Protein 5T09 (pdb70)

Solvent-accessible surface area: 10406 Å² total

Sequence (213 aa):
INPSINVRPPRGGPVDTLVGAASDNNLVYIGDEHGKLFIPKLITESAAKLKNAGVDHLAVEFVKHSDGAAFREALSDGKSAVKHFLEASWGRHGDAWLDKVSEALCSAHRAGIYVSGIDRKAIDQPKTPQKILYKKRLALNVAWDAAATREASAVCANKSIVWGGAGHFSNSKTDGPKDRPGLVISFDLTGRGSSRINDADEHSHIVIAGEDN

B-factor: mean 69.36, std 28.35, range [30.44, 227.93]

GO terms:
  GO:0043657 host cell (C, EXP)
  GO:0005576 extracellular region (C, EXP)

Nearest PDB structures (foldseek):
  5t09-assembly1_A  TM=1.005E+00  e=2.286E-44  Pseudomonas syringae pv. aptata
  2ebf-assembly1_X  TM=5.474E-01  e=1.793E-02  Pasteurella multocida
  2ebh-assembly1_X  TM=5.039E-01  e=1.109E-02  Pasteurella multocida
  3bh0-assembly1_A  TM=3.065E-01  e=6.728E-02  Bacillus phage SPP1
  7dy2-assembly2_G  TM=2.104E-01  e=4.519E+00  Synechococcus elongatus PCC 7942 = FACHB-805

InterPro domains:
  IPR054303 Type III effector protein HopBA1 [PF22079] (45-234)

Structure (mmCIF, N/CA/C/O backbone):
data_5T09
#
_entry.id   5T09
#
_cell.length_a   64.865
_cell.length_b   64.865
_cell.length_c   96.380
_cell.angle_alpha   90.00
_cell.angle_beta   90.00
_cell.angle_gamma   120.00
#
_symmetry.space_group_name_H-M   'P 31 2 1'
#
loop_
_entity.id
_entity.type
_entity.pdbx_description
1 polymer 'Type III secretion system effector HopBA1'
2 non-polymer 'POTASSIUM ION'
3 non-polymer 'CHLORIDE ION'
4 water water
#
loop_
_atom_site.group_PDB
_atom_site.id
_atom_site.type_symbol
_atom_site.label_atom_id
_atom_site.label_alt_id
_atom_site.label_comp_id
_atom_site.label_asym_id
_atom_site.label_entity_id
_atom_site.label_seq_id
_atom_site.pdbx_PDB_ins_code
_atom_site.Cartn_x
_atom_site.Cartn_y
_atom_site.Cartn_z
_atom_site.occupancy
_atom_site.B_iso_or_equiv
_atom_site.auth_seq_id
_atom_site.auth_comp_id
_atom_site.auth_asym_id
_atom_site.auth_atom_id
_atom_site.pdbx_PDB_model_num
ATOM 1 N N . ILE A 1 23 ? 25.805 48.720 37.561 1.00 146.68 23 ILE A N 1
ATOM 2 C CA . ILE A 1 23 ? 25.432 47.401 37.066 1.00 110.31 23 ILE A CA 1
ATOM 3 C C . ILE A 1 23 ? 26.583 46.806 36.260 1.00 109.76 23 ILE A C 1
ATOM 4 O O . ILE A 1 23 ? 27.423 47.535 35.732 1.00 98.54 23 ILE A O 1
ATOM 19 N N . ASN A 1 24 ? 26.613 45.479 36.174 1.00 142.32 24 ASN A N 1
ATOM 20 C CA . ASN A 1 24 ? 27.667 44.763 35.473 1.00 118.33 24 ASN A CA 1
ATOM 21 C C . ASN A 1 24 ? 27.852 45.334 34.065 1.00 95.45 24 ASN A C 1
AT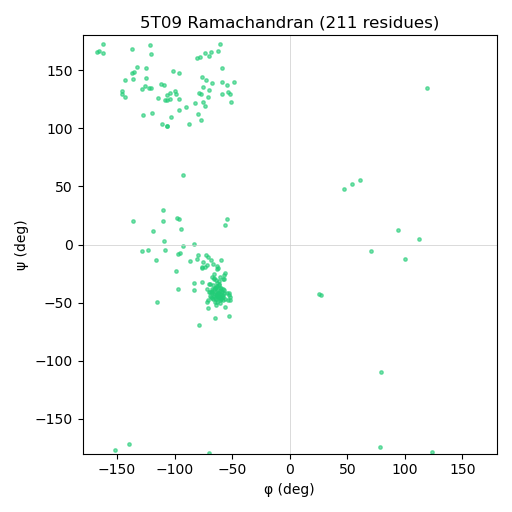OM 22 O O . ASN A 1 24 ? 26.892 45.350 33.283 1.00 85.81 24 ASN A O 1
ATOM 33 N N . PRO A 1 25 ? 29.056 45.797 33.705 1.00 89.99 25 PRO A N 1
ATOM 34 C CA . PRO A 1 25 ? 29.245 46.388 32.367 1.00 87.19 25 PRO A CA 1
ATOM 35 C C . PRO A 1 25 ? 28.931 45.449 31.210 1.00 84.84 25 PRO A C 1
ATOM 36 O O . PRO A 1 25 ? 28.829 45.924 30.071 1.00 71.66 25 PRO A O 1
ATOM 47 N N . SER A 1 26 ? 28.789 44.144 31.447 1.00 93.47 26 SER A N 1
ATOM 48 C CA . SER A 1 26 ? 28.356 43.245 30.383 1.00 86.35 26 SER A CA 1
ATOM 49 C C . SER A 1 26 ? 26.861 43.357 30.116 1.00 76.92 26 SER A C 1
ATOM 50 O O . SER A 1 26 ? 26.401 42.966 29.036 1.00 69.46 26 SER A O 1
ATOM 58 N N . ILE A 1 27 ? 26.098 43.879 31.073 1.00 82.92 27 ILE A N 1
ATOM 59 C CA . ILE A 1 27 ? 24.678 44.149 30.889 1.00 74.06 27 ILE A CA 1
ATOM 60 C C . ILE A 1 27 ? 24.571 45.554 30.302 1.00 80.27 27 ILE A C 1
ATOM 61 O O . ILE A 1 27 ? 24.749 46.552 31.005 1.00 75.07 27 ILE A O 1
ATOM 77 N N . ASN A 1 28 ? 24.298 45.630 29.003 1.00 63.34 28 ASN A N 1
ATOM 78 C CA . ASN A 1 28 ? 24.123 46.901 28.311 1.00 67.93 28 ASN A CA 1
ATOM 79 C C . ASN A 1 28 ? 22.633 47.215 28.247 1.00 61.52 28 ASN A C 1
ATOM 80 O O . ASN A 1 28 ? 21.868 46.478 27.618 1.00 58.77 2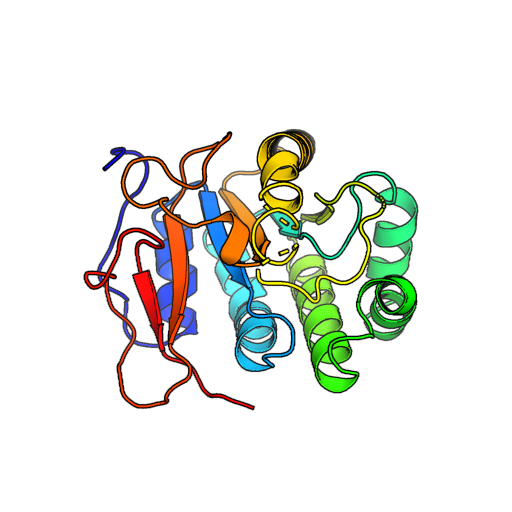8 ASN A O 1
ATOM 91 N N . VAL A 1 29 ? 22.227 48.299 28.900 1.00 67.89 29 VAL A N 1
ATOM 92 C CA . VAL A 1 29 ? 20.823 48.678 29.004 1.00 72.31 29 VAL A CA 1
ATOM 93 C C . VAL A 1 29 ? 20.611 49.876 28.086 1.00 80.70 29 VAL A C 1
ATOM 94 O O . VAL A 1 29 ? 20.960 51.010 28.431 1.00 89.03 29 VAL A O 1
ATOM 107 N N . ARG A 1 30 ? 20.031 49.624 26.910 1.00 79.45 30 ARG A N 1
ATOM 108 C CA . ARG A 1 30 ? 19.729 50.658 25.928 1.00 90.12 30 ARG A CA 1
ATOM 109 C C . ARG A 1 30 ? 18.259 51.039 26.022 1.00 101.33 30 ARG A C 1
ATOM 110 O O . ARG A 1 30 ? 17.404 50.144 26.077 1.00 91.42 30 ARG A O 1
ATOM 131 N N . PRO A 1 31 ? 17.907 52.323 26.060 1.00 104.80 31 PRO A N 1
ATOM 132 C CA . PRO A 1 31 ? 16.489 52.701 26.146 1.00 103.97 31 PRO A CA 1
ATOM 133 C C . PRO A 1 31 ? 15.678 52.043 25.043 1.00 89.00 31 PRO A C 1
ATOM 134 O O . PRO A 1 31 ? 16.070 52.095 23.867 1.00 80.51 31 PRO A O 1
ATOM 145 N N . PRO A 1 32 ? 14.543 51.423 25.380 1.00 89.18 32 PRO A N 1
ATOM 146 C CA . PRO A 1 32 ? 13.804 50.630 24.386 1.00 106.70 32 PRO A CA 1
ATOM 147 C C . PRO A 1 32 ? 13.604 51.370 23.069 1.00 120.07 32 PRO A C 1
ATOM 148 O O . PRO A 1 32 ? 13.312 52.568 23.041 1.00 102.63 32 PRO A O 1
ATOM 159 N N . ARG A 1 33 ? 13.754 50.630 21.970 1.00 131.89 33 ARG A N 1
ATOM 160 C CA . ARG A 1 33 ? 13.695 51.199 20.623 1.00 138.18 33 ARG A CA 1
ATOM 161 C C . ARG A 1 33 ? 12.276 51.108 20.055 1.00 131.90 33 ARG A C 1
ATOM 162 O O . ARG A 1 33 ? 12.022 50.487 19.023 1.00 132.39 33 ARG A O 1
ATOM 183 N N . GLY A 1 34 ? 11.340 51.745 20.753 1.00 125.33 34 GLY A N 1
ATOM 184 C CA . GLY A 1 34 ? 9.975 51.837 20.269 1.00 103.29 34 GLY A CA 1
ATOM 185 C C . GLY A 1 34 ? 9.135 50.594 20.489 1.00 82.09 34 GLY A C 1
ATOM 186 O O . GLY A 1 34 ? 8.776 50.270 21.624 1.00 84.65 34 GLY A O 1
ATOM 190 N N . GLY A 1 35 ? 8.816 49.891 19.403 1.00 74.66 35 GLY A N 1
ATOM 191 C CA . GLY A 1 35 ? 7.886 48.785 19.445 1.00 70.48 35 GLY A CA 1
ATOM 192 C C . GLY A 1 35 ? 8.317 47.654 20.359 1.00 69.50 35 GLY A C 1
ATOM 193 O O . GLY A 1 35 ? 9.430 47.642 20.891 1.00 63.52 35 GLY A O 1
ATOM 197 N N . PRO A 1 36 ? 7.429 46.674 20.566 1.00 75.48 36 PRO A N 1
ATOM 198 C CA . PRO A 1 36 ? 7.794 45.514 21.393 1.00 68.44 36 PRO A CA 1
ATOM 199 C C . PRO A 1 36 ? 8.839 44.628 20.731 1.00 61.62 36 PRO A C 1
ATOM 200 O O . PRO A 1 36 ? 9.802 44.206 21.379 1.00 57.42 36 PRO A O 1
ATOM 211 N N . VAL A 1 37 ? 8.657 44.333 19.442 1.00 64.41 37 VAL A N 1
ATOM 212 C CA . VAL A 1 37 ? 9.643 43.530 18.721 1.00 65.54 37 VAL A CA 1
ATOM 213 C C . VAL A 1 37 ? 10.973 44.270 18.654 1.00 78.10 37 VAL A C 1
ATOM 214 O O . VAL A 1 37 ? 12.036 43.700 18.922 1.00 79.38 37 VAL A O 1
ATOM 227 N N . ASP A 1 38 ? 10.931 45.555 18.294 1.00 80.44 38 ASP A N 1
ATOM 228 C CA . ASP A 1 38 ? 12.159 46.334 18.176 1.00 83.96 38 ASP A CA 1
ATOM 229 C C . ASP A 1 38 ? 12.918 46.375 19.497 1.00 76.11 38 ASP A C 1
ATOM 230 O O . ASP A 1 38 ? 14.155 46.342 19.513 1.00 71.78 38 ASP A O 1
ATOM 239 N N . THR A 1 39 ? 12.196 46.449 20.617 1.00 62.68 39 THR A N 1
ATOM 240 C CA . THR A 1 39 ? 12.857 46.505 21.917 1.00 61.21 39 THR A CA 1
ATOM 241 C C . THR A 1 39 ? 13.524 45.178 22.255 1.00 58.47 39 THR A C 1
ATOM 242 O O . THR A 1 39 ? 14.668 45.154 22.725 1.00 52.21 39 THR A O 1
ATOM 253 N N . LEU A 1 40 ? 12.828 44.062 22.026 1.00 59.88 40 LEU A N 1
ATOM 254 C CA . LEU A 1 40 ? 13.392 42.759 22.364 1.00 52.95 40 LEU A CA 1
ATOM 255 C C . LEU A 1 40 ? 14.624 42.461 21.518 1.00 47.56 40 LEU A C 1
ATOM 256 O O . LEU A 1 40 ? 15.654 42.015 22.035 1.00 54.44 40 LEU A O 1
ATOM 272 N N . VAL A 1 41 ? 14.535 42.700 20.209 1.00 56.95 41 VAL A N 1
ATOM 273 C CA . VAL A 1 41 ? 15.671 42.449 19.326 1.00 62.27 41 VAL A CA 1
ATOM 274 C C . VAL A 1 41 ? 16.835 43.363 19.687 1.00 65.91 41 VAL A C 1
ATOM 275 O O . VAL A 1 41 ? 17.999 42.942 19.688 1.00 65.82 41 VAL A O 1
ATOM 288 N N . GLY A 1 42 ? 16.544 44.627 19.995 1.00 62.53 42 GLY A N 1
ATOM 289 C CA . GLY A 1 42 ? 17.604 45.544 20.376 1.00 64.34 42 GLY A CA 1
ATOM 290 C C . GLY A 1 42 ? 18.295 45.125 21.660 1.00 60.16 42 GLY A C 1
ATOM 291 O O . GLY A 1 42 ? 19.509 45.291 21.807 1.00 63.69 42 GLY A O 1
ATOM 295 N N . ALA A 1 43 ? 17.531 44.577 22.607 1.00 69.45 43 ALA A N 1
ATOM 296 C CA . ALA A 1 43 ? 18.124 44.105 23.853 1.00 66.06 43 ALA A CA 1
ATOM 297 C C . ALA A 1 43 ? 19.025 42.902 23.609 1.00 57.75 43 ALA A C 1
ATOM 298 O O . ALA A 1 43 ? 20.103 42.795 24.205 1.00 58.21 43 ALA A O 1
ATOM 305 N N . ALA A 1 44 ? 18.603 41.985 22.735 1.00 58.21 44 ALA A N 1
ATOM 306 C CA . ALA A 1 44 ? 19.461 40.861 22.379 1.00 53.01 44 ALA A CA 1
ATOM 307 C C . ALA A 1 44 ? 20.661 41.319 21.564 1.00 61.96 44 ALA A C 1
ATOM 308 O O . ALA A 1 44 ? 21.750 40.750 21.695 1.00 62.30 44 ALA A O 1
ATOM 315 N N . SER A 1 45 ? 20.488 42.345 20.727 1.00 65.42 45 SER A N 1
ATOM 316 C CA . SER A 1 45 ? 21.604 42.848 19.937 1.00 66.44 45 SER A CA 1
ATOM 317 C C . SER A 1 45 ? 22.686 43.457 20.819 1.00 67.85 45 SER A C 1
ATOM 318 O O . SER A 1 45 ? 23.864 43.435 20.452 1.00 66.63 45 SER A O 1
ATOM 326 N N . ASP A 1 46 ? 22.313 43.985 21.984 1.00 69.45 46 ASP A N 1
ATOM 327 C CA . ASP A 1 46 ? 23.257 44.673 22.854 1.00 72.06 46 ASP A CA 1
ATOM 328 C C . ASP A 1 46 ? 23.846 43.783 23.943 1.00 73.69 46 ASP A C 1
ATOM 329 O O . ASP A 1 46 ? 24.759 44.226 24.648 1.00 66.60 46 ASP A O 1
ATOM 338 N N . ASN A 1 47 ? 23.362 42.551 24.097 1.00 69.90 47 ASN A N 1
ATOM 339 C CA . ASN A 1 47 ? 23.807 41.680 25.176 1.00 65.53 47 ASN A CA 1
ATOM 340 C C . ASN A 1 47 ? 24.026 40.267 24.657 1.00 63.60 47 ASN A C 1
ATOM 341 O O . ASN A 1 47 ? 23.323 39.799 23.758 1.00 65.94 47 ASN A O 1
ATOM 352 N N . ASN A 1 48 ? 25.005 39.583 25.253 1.00 62.78 48 ASN A N 1
ATOM 353 C CA . ASN A 1 48 ? 25.218 38.169 24.974 1.00 55.13 48 ASN A CA 1
ATOM 354 C C . ASN A 1 48 ? 24.196 37.279 25.666 1.00 52.03 48 ASN A C 1
ATOM 355 O O . ASN A 1 48 ? 24.016 36.129 25.249 1.00 51.43 48 ASN A O 1
ATOM 366 N N . LEU A 1 49 ? 23.525 37.777 26.703 1.00 47.01 49 LEU A N 1
ATOM 367 C CA . LEU A 1 49 ? 22.558 36.981 27.443 1.00 43.53 49 LEU A CA 1
ATOM 368 C C . LEU A 1 49 ? 21.395 37.866 27.858 1.00 49.09 49 LEU A C 1
ATOM 369 O O . LEU A 1 49 ? 21.597 38.918 28.475 1.00 44.85 49 LEU A O 1
ATOM 385 N N . VAL A 1 50 ? 20.185 37.433 27.511 1.00 47.43 50 VAL A N 1
ATOM 386 C CA . VAL A 1 50 ? 18.952 38.124 27.864 1.00 53.24 50 VAL A CA 1
ATOM 387 C C . VAL A 1 50 ? 18.040 37.137 28.574 1.00 47.20 50 VAL A C 1
ATOM 388 O O . VAL A 1 50 ? 17.909 35.984 28.149 1.00 38.98 50 VAL A O 1
ATOM 401 N N . TYR A 1 51 ? 17.411 37.589 29.653 1.00 43.79 51 TYR A N 1
ATOM 402 C CA . TYR A 1 51 ? 16.401 36.814 30.361 1.00 39.09 51 TYR A CA 1
ATOM 403 C C . TYR A 1 51 ? 15.030 37.401 30.066 1.00 40.53 51 TYR A C 1
ATOM 404 O O . TYR A 1 51 ? 14.824 38.609 30.224 1.00 45.74 51 TYR A O 1
ATOM 422 N N . ILE A 1 52 ? 14.100 36.550 29.643 1.00 38.82 52 ILE A N 1
ATOM 423 C CA . ILE A 1 52 ? 12.710 36.939 29.434 1.00 33.89 52 ILE A CA 1
ATOM 424 C C . ILE A 1 52 ? 11.911 36.404 30.613 1.00 35.10 52 ILE A C 1
ATOM 425 O O . ILE A 1 52 ? 11.716 35.191 30.743 1.00 32.00 52 ILE A O 1
ATOM 441 N N . GLY A 1 53 ? 11.443 37.307 31.473 1.00 34.44 53 GLY A N 1
ATOM 442 C CA . GLY A 1 53 ? 10.672 36.909 32.631 1.00 38.15 53 GLY A CA 1
ATOM 443 C C . GLY A 1 53 ? 9.248 36.565 32.253 1.00 43.17 53 GLY A C 1
ATOM 444 O O . GLY A 1 53 ? 8.449 37.453 31.940 1.00 44.63 53 GLY A O 1
ATOM 448 N N . ASP A 1 54 ? 8.918 35.279 32.265 1.00 37.42 54 ASP A N 1
ATOM 449 C CA . ASP A 1 54 ? 7.602 34.846 31.826 1.00 37.41 54 ASP A CA 1
ATOM 450 C C . ASP A 1 54 ? 6.556 35.136 32.890 1.00 37.99 54 ASP A C 1
ATOM 451 O O . ASP A 1 54 ? 6.823 35.043 34.092 1.00 41.62 54 ASP A O 1
ATOM 460 N N . GLU A 1 55 ? 5.366 35.503 32.435 1.00 36.78 55 GLU A N 1
ATOM 461 C CA . GLU A 1 55 ? 4.157 35.493 33.251 1.00 39.95 55 GLU A CA 1
ATOM 462 C C . GLU A 1 55 ? 3.296 34.377 32.676 1.00 39.03 55 GLU A C 1
ATOM 463 O O . GLU A 1 55 ? 2.705 34.530 31.602 1.00 42.11 55 GLU A O 1
ATOM 475 N N . HIS A 1 56 ? 3.252 33.246 33.374 1.00 37.30 56 HIS A N 1
ATOM 476 C CA . HIS A 1 56 ? 2.597 32.065 32.830 1.00 35.69 56 HIS A CA 1
ATOM 477 C C . HIS A 1 56 ? 1.134 32.371 32.535 1.00 38.23 56 HIS A C 1
ATOM 478 O O . HIS A 1 56 ? 0.417 32.910 33.380 1.00 43.79 56 HIS A O 1
ATOM 492 N N . GLY A 1 57 ? 0.698 32.038 31.325 1.00 40.04 57 GLY A N 1
ATOM 493 C CA . GLY A 1 57 ? -0.680 32.210 30.923 1.00 42.86 57 GLY A CA 1
ATOM 494 C C . GLY A 1 57 ? -0.947 33.441 30.083 1.00 44.90 57 GLY A C 1
ATOM 495 O O . GLY A 1 57 ? -2.032 33.546 29.498 1.00 44.43 57 GLY A O 1
ATOM 499 N N . LYS A 1 58 ? 0.005 34.365 29.995 1.00 38.38 58 LYS A N 1
ATOM 500 C CA . LYS A 1 58 ? -0.200 35.620 29.283 1.00 39.30 58 LYS A CA 1
ATOM 501 C C . LYS A 1 58 ? 0.218 35.445 27.828 1.00 39.78 58 LYS A C 1
ATOM 502 O O . LYS A 1 58 ? 1.387 35.165 27.542 1.00 41.33 58 LYS A O 1
ATOM 521 N N . LEU A 1 59 ? -0.741 35.621 26.916 1.00 41.83 59 LEU A N 1
ATOM 522 C CA . LEU A 1 59 ? -0.515 35.337 25.501 1.00 42.03 59 LEU A CA 1
ATOM 523 C C . LEU A 1 59 ? 0.509 36.280 24.877 1.00 46.75 59 LEU A C 1
ATOM 524 O O . LEU A 1 59 ? 1.211 35.894 23.936 1.00 42.62 59 LEU A O 1
ATOM 540 N N . PHE A 1 60 ? 0.607 37.515 25.374 1.00 48.63 60 PHE A N 1
ATOM 541 C CA . PHE A 1 60 ? 1.445 38.513 24.714 1.00 44.67 60 PHE A CA 1
ATOM 542 C C . PHE A 1 60 ? 2.894 38.054 24.604 1.00 37.55 60 PHE A C 1
ATOM 543 O O . PHE A 1 60 ? 3.556 38.312 23.592 1.00 43.78 60 PHE A O 1
ATOM 560 N N . ILE A 1 61 ? 3.408 37.384 25.631 1.00 37.59 61 ILE A N 1
ATOM 561 C CA . ILE A 1 61 ? 4.836 37.091 25.730 1.00 42.20 61 ILE A CA 1
ATOM 562 C C . ILE A 1 61 ? 5.230 36.043 24.694 1.00 46.13 61 ILE A C 1
ATOM 563 O O . ILE A 1 61 ? 6.156 36.288 23.907 1.00 44.09 61 ILE A O 1
ATOM 579 N N . PRO A 1 62 ? 4.584 34.874 24.642 1.00 44.45 62 PRO A N 1
ATOM 580 C CA . PRO A 1 62 ? 4.936 33.912 23.583 1.00 40.95 62 PRO A CA 1
ATOM 581 C C . PRO A 1 62 ? 4.656 34.431 22.182 1.00 38.59 62 PRO A C 1
ATOM 582 O O . PRO A 1 62 ? 5.394 34.092 21.250 1.00 47.90 62 PRO A O 1
ATOM 593 N N . LYS A 1 63 ? 3.612 35.241 21.999 1.00 45.18 63 LYS A N 1
ATOM 594 C CA . LYS A 1 63 ? 3.379 35.860 20.696 1.00 45.38 63 LYS A CA 1
ATOM 595 C C . LYS A 1 63 ? 4.533 36.774 20.312 1.00 47.95 63 LYS A C 1
ATOM 596 O O . LYS A 1 63 ? 4.959 36.800 19.151 1.00 46.10 63 LYS A O 1
ATOM 615 N N . LEU A 1 64 ? 5.042 37.545 21.274 1.00 45.12 64 LEU A N 1
ATOM 616 C CA . LEU A 1 64 ? 6.178 38.416 20.999 1.00 53.59 64 LEU A CA 1
ATOM 617 C C . LEU A 1 64 ? 7.380 37.613 20.518 1.00 50.01 64 LEU A C 1
ATOM 618 O O . LEU A 1 64 ? 8.048 37.998 19.553 1.00 52.51 64 LEU A O 1
ATOM 634 N N . ILE A 1 65 ? 7.671 36.489 21.176 1.00 52.46 65 ILE A N 1
ATOM 635 C CA . ILE A 1 65 ? 8.823 35.681 20.785 1.00 45.51 65 ILE A CA 1
ATOM 636 C C . ILE A 1 65 ? 8.626 35.120 19.381 1.00 48.68 65 ILE A C 1
ATOM 637 O O . ILE A 1 65 ? 9.550 35.126 18.560 1.00 47.43 65 ILE A O 1
ATOM 653 N N . THR A 1 66 ? 7.422 34.630 19.080 1.00 48.95 66 THR A N 1
ATOM 654 C CA . THR A 1 66 ? 7.132 34.139 17.734 1.00 53.75 66 THR A CA 1
ATOM 655 C C . THR A 1 66 ? 7.463 35.191 16.682 1.00 62.72 66 THR A C 1
ATOM 656 O O . THR A 1 66 ? 8.119 34.900 15.675 1.00 66.50 66 THR A O 1
ATOM 667 N N . GLU A 1 67 ? 7.012 36.428 16.899 1.00 61.16 67 GLU A N 1
ATOM 668 C CA . GLU A 1 67 ? 7.207 37.484 15.914 1.00 63.45 67 GLU A CA 1
ATOM 669 C C . GLU A 1 67 ? 8.650 37.972 15.858 1.00 60.43 67 GLU A C 1
ATOM 670 O O . GLU A 1 67 ? 9.044 38.586 14.862 1.00 57.55 67 GLU A O 1
ATOM 682 N N . SER A 1 68 ? 9.441 37.715 16.897 1.00 56.17 68 SER A N 1
ATOM 683 C CA . SER A 1 68 ? 10.824 38.169 16.958 1.00 58.66 68 SER A CA 1
ATOM 684 C C . SER A 1 68 ? 11.825 37.106 16.524 1.00 59.46 68 SER A C 1
ATOM 685 O O . SER A 1 68 ? 13.010 37.422 16.384 1.00 62.27 68 SER A O 1
ATOM 693 N N . ALA A 1 69 ? 11.379 35.866 16.309 1.00 60.58 69 ALA A N 1
ATOM 694 C CA . ALA A 1 69 ? 12.296 34.744 16.139 1.00 55.79 69 ALA A CA 1
ATOM 695 C C . ALA A 1 69 ? 13.334 35.024 15.058 1.00 55.36 69 ALA A C 1
ATOM 696 O O . ALA A 1 69 ? 14.541 35.047 15.325 1.00 56.70 69 ALA A O 1
ATOM 703 N N . ALA A 1 70 ? 12.878 35.235 13.823 1.00 57.98 70 ALA A N 1
ATOM 704 C CA . ALA A 1 70 ? 13.806 35.424 12.711 1.00 60.10 70 ALA A CA 1
ATOM 705 C C . ALA A 1 70 ? 14.740 36.601 12.968 1.00 66.56 70 ALA A C 1
ATOM 706 O O . ALA A 1 70 ? 15.954 36.505 12.752 1.00 72.93 70 ALA A O 1
ATOM 713 N N . LYS A 1 71 ? 14.191 37.725 13.433 1.00 71.28 71 LYS A N 1
ATOM 714 C CA . LYS A 1 71 ? 15.022 38.896 13.694 1.00 71.83 71 LYS A CA 1
ATOM 715 C C . LYS A 1 71 ? 16.012 38.632 14.822 1.00 70.69 71 LYS A C 1
ATOM 716 O O . LYS A 1 71 ? 17.157 39.098 14.772 1.00 68.20 71 LYS A O 1
ATOM 735 N N . LEU A 1 72 ? 15.592 37.892 15.851 1.00 59.59 72 LEU A N 1
ATOM 736 C CA . LEU A 1 72 ? 16.516 37.544 16.926 1.00 60.20 72 LEU A CA 1
ATOM 737 C C . LEU A 1 72 ? 17.672 36.704 16.400 1.00 66.32 72 LEU A C 1
ATOM 738 O O . LEU A 1 72 ? 18.833 36.940 16.755 1.00 62.09 72 LEU A O 1
ATOM 754 N N . LYS A 1 73 ? 17.376 35.716 15.552 1.00 67.96 73 LYS A N 1
ATOM 755 C CA . LYS A 1 73 ? 18.436 34.926 14.935 1.00 68.45 73 LYS A CA 1
ATOM 756 C C . LYS A 1 73 ? 19.421 35.824 14.196 1.00 70.38 73 LYS A C 1
ATOM 757 O O . LYS A 1 73 ? 20.641 35.683 14.342 1.00 72.76 73 LYS A O 1
ATOM 776 N N . ASN A 1 74 ? 18.905 36.756 13.392 1.00 65.98 74 ASN A N 1
ATOM 777 C CA . ASN A 1 74 ? 19.776 37.652 12.640 1.00 68.93 74 ASN A CA 1
ATOM 778 C C . ASN A 1 74 ? 20.597 38.540 13.565 1.00 92.70 74 ASN A C 1
ATOM 779 O O . ASN A 1 74 ? 21.724 38.917 13.225 1.00 99.93 74 ASN A O 1
ATOM 790 N N . ALA A 1 75 ? 20.056 38.881 14.736 1.00 70.03 75 ALA A N 1
ATOM 791 C CA . ALA A 1 75 ? 20.787 39.691 15.702 1.00 74.52 75 ALA A CA 1
ATOM 792 C C . ALA A 1 75 ? 21.914 38.926 16.383 1.00 71.65 75 ALA A C 1
ATOM 793 O O . ALA A 1 75 ? 22.709 39.542 17.100 1.00 69.55 75 ALA A O 1
ATOM 800 N N . GLY A 1 76 ? 22.000 37.611 16.181 1.00 67.56 76 GLY A N 1
ATOM 801 C CA . GLY A 1 76 ? 23.033 36.794 16.788 1.00 66.77 76 GLY A CA 1
ATOM 802 C C . GLY A 1 76 ? 22.536 35.809 17.823 1.00 66.02 76 GLY A C 1
ATOM 803 O O . GLY A 1 76 ? 23.360 35.131 18.448 1.00 60.82 76 GLY A O 1
ATOM 807 N N . VAL A 1 77 ? 21.225 35.703 18.029 1.00 62.29 77 VAL A N 1
ATOM 808 C CA . VAL A 1 77 ? 20.669 34.763 18.998 1.00 61.03 77 VAL A CA 1
ATOM 809 C C . VAL A 1 77 ? 20.648 33.381 18.354 1.00 56.69 77 VAL A C 1
ATOM 810 O O . VAL A 1 77 ? 19.898 33.140 17.406 1.00 65.88 77 VAL A O 1
ATOM 823 N N . ASP A 1 78 ? 21.476 32.472 18.868 1.00 55.86 78 ASP A N 1
ATOM 824 C CA . ASP A 1 78 ? 21.540 31.107 18.367 1.00 55.18 78 ASP A CA 1
ATOM 825 C C . ASP A 1 78 ? 20.938 30.085 19.321 1.00 53.33 78 ASP A C 1
ATOM 826 O O . ASP A 1 78 ? 20.841 28.907 18.958 1.00 52.80 78 ASP A O 1
ATOM 835 N N . HIS A 1 79 ? 20.521 30.498 20.515 1.00 49.49 79 HIS A N 1
ATOM 836 C CA . HIS A 1 79 ? 20.109 29.557 21.546 1.00 47.14 79 HIS A CA 1
ATOM 837 C C . HIS A 1 79 ? 18.972 30.156 22.357 1.00 45.00 79 HIS A C 1
ATOM 838 O O . HIS A 1 79 ? 19.053 31.312 22.785 1.00 43.78 79 HIS A O 1
ATOM 852 N N . LEU A 1 80 ? 17.922 29.363 22.565 1.00 43.13 80 LEU A N 1
ATOM 853 C CA . LEU A 1 80 ? 16.789 29.739 23.404 1.00 38.11 80 LEU A CA 1
ATOM 854 C C . LEU A 1 80 ? 16.566 28.627 24.420 1.00 41.06 80 LEU A C 1
ATOM 855 O O . LEU A 1 80 ? 16.158 27.519 24.057 1.00 43.47 80 LEU A O 1
ATOM 871 N N . ALA A 1 81 ? 16.830 28.922 25.688 1.00 38.54 81 ALA A N 1
ATOM 872 C CA . ALA A 1 81 ? 16.728 27.952 26.771 1.00 40.74 81 ALA A CA 1
ATOM 873 C C . ALA A 1 81 ? 15.489 28.279 27.594 1.00 31.41 81 ALA A C 1
ATOM 874 O O . ALA A 1 81 ? 15.345 29.407 28.082 1.00 34.59 81 ALA A O 1
ATOM 881 N N . VAL A 1 82 ? 14.589 27.304 27.742 1.00 35.76 82 VAL A N 1
ATOM 882 C CA . VAL A 1 82 ? 13.246 27.569 28.249 1.00 33.98 82 VAL A CA 1
ATOM 883 C C . VAL A 1 82 ? 12.944 26.693 29.457 1.00 39.06 82 VAL A C 1
ATOM 884 O O . VAL A 1 82 ? 13.342 25.522 29.514 1.00 37.36 82 VAL A O 1
ATOM 897 N N . GLU A 1 83 ? 12.212 27.271 30.413 1.00 31.98 83 GLU A N 1
ATOM 898 C CA . GLU A 1 83 ? 11.760 26.540 31.593 1.00 31.30 83 GLU A CA 1
ATOM 899 C C . GLU A 1 83 ? 10.766 25.442 31.237 1.00 30.44 83 GLU A C 1
ATOM 900 O O . GLU A 1 83 ? 10.637 24.461 31.976 1.00 38.52 83 GLU A O 1
ATOM 912 N N . PHE A 1 84 ? 10.056 25.585 30.123 1.00 32.41 84 PHE A N 1
ATOM 913 C CA . PHE A 1 84 ? 8.927 24.706 29.841 1.00 34.08 84 PHE A CA 1
ATOM 914 C C . PHE A 1 84 ? 9.352 23.273 29.551 1.00 38.72 84 PHE A C 1
ATOM 915 O O . PHE A 1 84 ? 8.499 22.380 29.553 1.00 40.52 84 PHE A O 1
ATOM 932 N N . VAL A 1 85 ? 10.640 23.032 29.321 1.00 37.41 85 VAL A N 1
ATOM 933 C CA . VAL A 1 85 ? 11.164 21.704 29.032 1.00 36.99 85 VAL A CA 1
ATOM 934 C C . VAL A 1 85 ? 12.226 21.379 30.067 1.0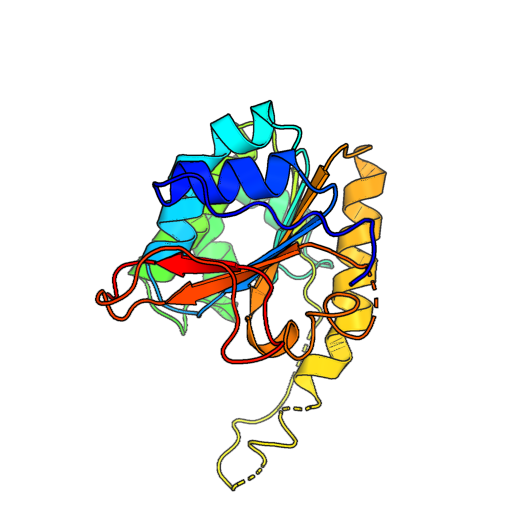0 35.16 85 VAL A C 1
ATOM 935 O O . VAL A 1 85 ? 13.092 22.214 30.362 1.00 39.03 85 VAL A O 1
ATOM 948 N N . LYS A 1 86 ? 12.163 20.170 30.608 1.00 36.90 86 LYS A N 1
ATOM 949 C CA . LYS A 1 86 ? 13.186 19.704 31.527 1.00 41.22 86 LYS A CA 1
ATOM 950 C C . LYS A 1 86 ? 14.436 19.337 30.744 1.00 45.52 86 LYS A C 1
ATOM 951 O O . LYS A 1 86 ? 14.360 18.718 29.679 1.00 41.90 86 LYS A O 1
ATOM 970 N N . HIS A 1 87 ? 15.592 19.759 31.259 1.00 46.32 87 HIS A N 1
ATOM 971 C CA . HIS A 1 87 ? 16.837 19.502 30.545 1.00 43.28 87 HIS A CA 1
ATOM 972 C C . HIS A 1 87 ? 17.038 18.016 30.300 1.00 50.88 87 HIS A C 1
ATOM 973 O O . HIS A 1 87 ? 17.656 17.627 29.303 1.00 55.23 87 HIS A O 1
ATOM 988 N N . SER A 1 88 ? 16.518 17.174 31.193 1.00 52.90 88 SER A N 1
ATOM 989 C CA . SER A 1 88 ? 16.665 15.732 31.062 1.00 53.04 88 SER A CA 1
ATOM 990 C C . SER A 1 88 ? 15.813 15.152 29.939 1.00 60.27 88 SER A C 1
ATOM 991 O O . SER A 1 88 ? 16.070 14.023 29.507 1.00 58.36 88 SER A O 1
ATOM 999 N N . ASP A 1 89 ? 14.805 15.886 29.463 1.00 56.91 89 ASP A N 1
ATOM 1000 C CA . ASP A 1 89 ? 13.938 15.425 28.385 1.00 53.30 89 ASP A CA 1
ATOM 1001 C C . ASP A 1 89 ? 14.376 15.951 27.021 1.00 53.10 89 ASP A C 1
ATOM 1002 O O . ASP A 1 89 ? 13.564 15.996 26.092 1.00 55.95 89 ASP A O 1
ATOM 1011 N N . GLY A 1 90 ? 15.642 16.344 26.883 1.00 53.31 90 GLY A N 1
ATOM 1012 C CA . GLY A 1 90 ? 16.072 17.016 25.666 1.00 57.67 90 GLY A CA 1
ATOM 1013 C C . GLY A 1 90 ? 15.820 16.203 24.410 1.00 58.37 90 GLY A C 1
ATOM 1014 O O . GLY A 1 90 ? 15.384 16.742 23.390 1.00 63.83 90 GLY A O 1
ATOM 1018 N N . ALA A 1 91 ? 16.091 14.897 24.463 1.00 66.81 91 ALA A N 1
ATOM 1019 C CA . ALA A 1 91 ? 15.943 14.061 23.275 1.00 73.09 91 ALA A CA 1
ATOM 1020 C C . ALA A 1 91 ? 14.485 13.982 22.836 1.00 68.83 91 ALA A C 1
ATOM 1021 O O . ALA A 1 91 ? 14.167 14.181 21.657 1.00 63.89 91 ALA A O 1
ATOM 1028 N N . ALA A 1 92 ? 13.583 13.684 23.773 1.00 60.20 92 ALA A N 1
ATOM 1029 C CA . ALA A 1 92 ? 12.166 13.590 23.436 1.00 60.57 92 ALA A CA 1
ATOM 1030 C C . ALA A 1 92 ? 11.637 14.912 22.895 1.00 57.60 92 ALA A C 1
ATOM 1031 O O . ALA A 1 92 ? 10.830 14.933 21.959 1.00 62.23 92 ALA A O 1
ATOM 1038 N N . PHE A 1 93 ? 12.080 16.029 23.473 1.00 49.02 93 PHE A N 1
ATOM 1039 C CA . PHE A 1 93 ? 11.582 17.329 23.041 1.00 46.63 93 PHE A CA 1
ATOM 1040 C C . PHE A 1 93 ? 12.033 17.655 21.623 1.00 55.85 93 PHE A C 1
ATOM 1041 O O . PHE A 1 93 ? 11.251 18.184 20.824 1.00 59.25 93 PHE A O 1
ATOM 1058 N N . ARG A 1 94 ? 13.291 17.352 21.291 1.00 57.12 94 ARG A N 1
ATOM 1059 C CA . ARG A 1 94 ? 13.783 17.632 19.948 1.00 73.65 94 ARG A CA 1
ATOM 1060 C C . ARG A 1 94 ? 12.990 16.867 18.897 1.00 66.43 94 ARG A C 1
ATOM 1061 O O . ARG A 1 94 ? 12.821 17.352 17.773 1.00 68.59 94 ARG A O 1
ATOM 1082 N N . GLU A 1 95 ? 12.491 15.678 19.242 1.00 63.01 95 GLU A N 1
ATOM 1083 C CA . GLU A 1 95 ? 11.635 14.937 18.321 1.00 71.35 95 GLU A CA 1
ATOM 1084 C C . GLU A 1 95 ? 10.308 15.657 18.117 1.00 62.91 95 GLU A C 1
ATOM 1085 O O . GLU A 1 95 ? 9.837 15.807 16.984 1.00 66.54 95 GLU A O 1
ATOM 1097 N N . ALA A 1 96 ? 9.689 16.109 19.210 1.00 58.07 96 ALA A N 1
ATOM 1098 C CA . ALA A 1 96 ? 8.446 16.864 19.097 1.00 58.47 96 ALA A CA 1
ATOM 1099 C C . ALA A 1 96 ? 8.652 18.133 18.283 1.00 59.18 96 ALA A C 1
ATOM 1100 O O . ALA A 1 96 ? 7.825 18.476 17.430 1.00 57.05 96 ALA A O 1
ATOM 1107 N N . LEU A 1 97 ? 9.758 18.836 18.530 1.00 55.54 97 LEU A N 1
ATOM 1108 C CA . LEU A 1 97 ? 10.016 20.094 17.842 1.00 58.18 97 LEU A CA 1
ATOM 1109 C C . LEU A 1 97 ? 10.045 19.911 16.330 1.00 74.66 97 LEU A C 1
ATOM 1110 O O . LEU A 1 97 ? 9.711 20.840 15.586 1.00 73.01 97 LEU A O 1
ATOM 1126 N N . SER A 1 98 ? 10.436 18.725 15.856 1.00 85.09 98 SER A N 1
ATOM 1127 C CA . SER A 1 98 ? 10.429 18.455 14.423 1.00 91.66 98 SER A CA 1
ATOM 1128 C C . SER A 1 98 ? 9.053 18.026 13.930 1.00 92.53 98 SER A C 1
ATOM 1129 O O . SER A 1 98 ? 8.685 18.334 12.791 1.00 98.92 98 SER A O 1
ATOM 1137 N N . ASP A 1 99 ? 8.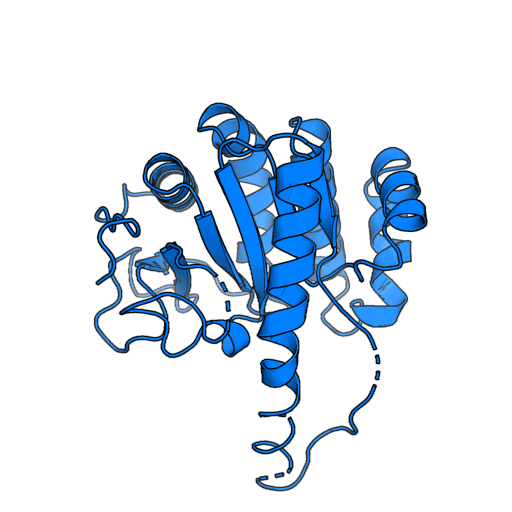283 17.321 14.763 1.00 90.16 99 ASP A N 1
ATOM 1138 C CA . ASP A 1 99 ? 6.954 16.889 14.347 1.00 93.64 99 ASP A CA 1
ATOM 1139 C C . ASP A 1 99 ? 6.008 18.071 14.167 1.00 90.09 99 ASP A C 1
ATOM 1140 O O . ASP A 1 99 ? 5.066 17.989 13.371 1.00 101.99 99 ASP A O 1
ATOM 1149 N N . GLY A 1 100 ? 6.232 19.163 14.887 1.00 77.22 100 GLY A N 1
ATOM 1150 C CA . GLY A 1 100 ? 5.521 20.404 14.657 1.00 77.68 100 GLY A CA 1
ATOM 1151 C C . GLY A 1 100 ? 4.813 20.905 15.900 1.00 68.44 100 GLY A C 1
ATOM 1152 O O . GLY A 1 100 ? 4.874 20.310 16.974 1.00 61.74 100 GLY A O 1
ATOM 1156 N N . LYS A 1 101 ? 4.119 22.033 15.718 1.00 64.91 101 LYS A N 1
ATOM 1157 C CA . LYS A 1 101 ? 3.455 22.704 16.832 1.00 63.74 101 LYS A CA 1
ATOM 1158 C C . LYS A 1 101 ? 2.551 21.753 17.601 1.00 63.22 101 LYS A C 1
ATOM 1159 O O . LYS A 1 101 ? 2.508 21.787 18.836 1.00 63.24 101 LYS A O 1
ATOM 1178 N N . SER A 1 102 ? 1.809 20.906 16.889 1.00 62.87 102 SER A N 1
ATOM 1179 C CA . SER A 1 102 ? 0.863 20.018 17.554 1.00 66.17 102 SER A CA 1
ATOM 1180 C C . SER A 1 102 ? 1.585 19.035 18.466 1.00 60.58 102 SER A C 1
ATOM 1181 O O . SER A 1 102 ? 1.095 18.708 19.553 1.00 63.03 102 SER A O 1
ATOM 1189 N N . ALA A 1 103 ? 2.756 18.557 18.043 1.00 62.11 103 ALA A N 1
ATOM 1190 C CA . ALA A 1 103 ? 3.518 17.621 18.863 1.00 60.54 103 ALA A CA 1
ATOM 1191 C C . ALA A 1 103 ? 4.079 18.301 20.107 1.00 55.03 103 ALA A C 1
ATOM 1192 O O . ALA A 1 103 ? 4.067 17.719 21.197 1.00 58.43 103 ALA A O 1
ATOM 1199 N N . VAL A 1 104 ? 4.581 19.529 19.966 1.00 56.45 104 VAL A N 1
ATOM 1200 C CA . VAL A 1 104 ? 5.155 20.233 21.111 1.00 53.07 104 VAL A CA 1
ATOM 1201 C C . VAL A 1 104 ? 4.093 20.462 22.180 1.00 46.69 104 VAL A C 1
ATOM 1202 O O . VAL A 1 104 ? 4.351 20.300 23.379 1.00 49.32 104 VAL A O 1
ATOM 1215 N N . LYS A 1 105 ? 2.886 20.844 21.765 1.00 45.16 105 LYS A N 1
ATOM 1216 C CA . LYS A 1 105 ? 1.823 21.117 22.728 1.00 47.99 105 LYS A CA 1
ATOM 1217 C C . LYS A 1 105 ? 1.511 19.877 23.559 1.00 52.10 105 LYS A C 1
ATOM 1218 O O . LYS A 1 105 ? 1.424 19.946 24.791 1.00 50.25 105 LYS A O 1
ATOM 1237 N N . HIS A 1 106 ? 1.349 18.729 22.899 1.00 45.45 106 HIS A N 1
ATOM 1238 C CA . HIS A 1 106 ? 1.079 17.489 23.621 1.00 54.60 106 HIS A CA 1
ATOM 1239 C C . HIS A 1 106 ? 2.222 17.133 24.564 1.00 52.27 106 HIS A C 1
ATOM 1240 O O . HIS A 1 106 ? 1.987 16.589 25.649 1.00 54.39 106 HIS A O 1
ATOM 1254 N N . PHE A 1 107 ? 3.462 17.436 24.173 1.00 50.73 107 PHE A N 1
ATOM 1255 C CA . PHE A 1 107 ? 4.607 17.139 25.028 1.00 49.54 107 PHE A CA 1
ATOM 1256 C C . PHE A 1 107 ? 4.644 18.041 26.258 1.00 49.31 107 PHE A C 1
ATOM 1257 O O . PHE A 1 107 ? 5.070 17.604 27.333 1.00 49.97 107 PHE A O 1
ATOM 1274 N N . LEU A 1 108 ? 4.213 19.294 26.126 1.00 45.49 108 LEU A N 1
ATOM 1275 C CA . LEU A 1 108 ? 4.253 20.243 27.233 1.00 42.36 108 LEU A CA 1
ATOM 1276 C C . LEU A 1 108 ? 3.020 20.179 28.122 1.00 42.12 108 LEU A C 1
ATOM 1277 O O . LEU A 1 108 ? 3.049 20.713 29.236 1.00 43.35 108 LEU A O 1
ATOM 1293 N N . GLU A 1 109 ? 1.951 19.526 27.667 1.00 40.01 109 GLU A N 1
ATOM 1294 C CA . GLU A 1 109 ? 0.665 19.630 28.348 1.00 41.88 109 GLU A CA 1
ATOM 1295 C C . GLU A 1 109 ? 0.730 19.065 29.762 1.00 44.67 109 GLU A C 1
ATOM 1296 O O . GLU A 1 109 ? 0.189 19.661 30.700 1.00 50.08 109 GLU A O 1
ATOM 1308 N N . ALA A 1 110 ? 1.385 17.913 29.933 1.00 46.24 110 ALA A N 1
ATOM 1309 C CA . ALA A 1 110 ? 1.420 17.260 31.237 1.00 50.01 110 ALA A CA 1
ATOM 1310 C C . ALA A 1 110 ? 1.890 18.211 32.332 1.00 50.76 110 ALA A C 1
ATOM 1311 O O . ALA A 1 110 ? 1.316 18.242 33.427 1.00 55.20 110 ALA A O 1
ATOM 1318 N N . SER A 1 111 ? 2.930 18.997 32.059 1.00 47.76 111 SER A N 1
ATOM 1319 C CA . SER A 1 111 ? 3.493 19.883 33.067 1.00 44.31 111 SER A CA 1
ATOM 1320 C C . SER A 1 111 ? 3.019 21.325 32.947 1.00 44.34 111 SER A C 1
ATOM 1321 O O . SER A 1 111 ? 3.064 22.054 33.943 1.00 50.65 111 SER A O 1
ATOM 1329 N N . TRP A 1 112 ? 2.561 21.754 31.770 1.00 44.48 112 TRP A N 1
ATOM 1330 C CA . TRP A 1 112 ? 2.307 23.167 31.528 1.00 45.00 112 TRP A CA 1
ATOM 1331 C C . TRP A 1 112 ? 0.923 23.483 30.985 1.00 47.36 112 TRP A C 1
ATOM 1332 O O . TRP A 1 112 ? 0.588 24.668 30.868 1.00 48.45 112 TRP A O 1
ATOM 1353 N N . GLY A 1 113 ? 0.101 22.482 30.673 1.00 41.67 113 GLY A N 1
ATOM 1354 C CA . GLY A 1 113 ? -1.248 22.759 30.221 1.00 39.66 113 GLY A CA 1
ATOM 1355 C C . GLY A 1 113 ? -2.102 23.454 31.261 1.00 41.64 113 GLY A C 1
ATOM 1356 O O . GLY A 1 113 ? -3.090 24.105 30.905 1.00 43.27 113 GLY A O 1
ATOM 1360 N N . ARG A 1 114 ? -1.729 23.347 32.539 1.00 50.45 114 ARG A N 1
ATOM 1361 C CA . ARG A 1 114 ? -2.499 23.963 33.613 1.00 51.21 114 ARG A CA 1
ATOM 1362 C C . ARG A 1 114 ? -2.682 25.460 33.408 1.00 42.34 114 ARG A C 1
ATOM 1363 O O . ARG A 1 114 ? -3.640 26.030 33.941 1.00 53.62 114 ARG A O 1
ATOM 1384 N N . HIS A 1 115 ? -1.793 26.107 32.654 1.00 45.78 115 HIS A N 1
ATOM 1385 C CA . HIS A 1 115 ? -1.820 27.554 32.483 1.00 43.49 115 HIS A CA 1
ATOM 1386 C C . HIS A 1 115 ? -2.580 28.002 31.241 1.00 43.64 115 HIS A C 1
ATOM 1387 O O . HIS A 1 115 ? -2.476 29.173 30.860 1.00 44.86 115 HIS A O 1
ATOM 1401 N N . GLY A 1 116 ? -3.343 27.115 30.611 1.00 43.00 116 GLY A N 1
ATOM 1402 C CA . GLY A 1 116 ? -4.273 27.555 29.571 1.00 44.33 116 GLY A CA 1
ATOM 1403 C C . GLY A 1 116 ? -3.969 26.934 28.225 1.00 38.64 116 GLY A C 1
ATOM 1404 O O . GLY A 1 116 ? -2.825 26.881 27.773 1.00 45.51 116 GLY A O 1
ATOM 1408 N N . ASP A 1 117 ? -5.027 26.458 27.564 1.00 45.49 117 ASP A N 1
ATOM 1409 C CA . ASP A 1 117 ? -4.863 25.820 26.262 1.00 45.57 117 ASP A CA 1
ATOM 1410 C C . ASP A 1 117 ? -4.319 26.806 25.233 1.00 50.13 117 ASP A C 1
ATOM 1411 O O . ASP A 1 117 ? -3.350 26.511 24.524 1.00 47.88 117 ASP A O 1
ATOM 1420 N N . ALA A 1 118 ? -4.935 27.985 25.136 1.00 48.62 118 ALA A N 1
ATOM 1421 C CA . ALA A 1 118 ? -4.471 28.990 24.185 1.00 47.31 118 ALA A CA 1
ATOM 1422 C C . ALA A 1 118 ? -3.015 29.348 24.438 1.00 39.68 118 ALA A C 1
ATOM 1423 O O . ALA A 1 118 ? -2.197 29.387 23.511 1.00 43.70 118 ALA A O 1
ATOM 1430 N N . TRP A 1 119 ? -2.674 29.618 25.697 1.00 42.38 119 TRP A N 1
ATOM 1431 C CA . TRP A 1 119 ? -1.3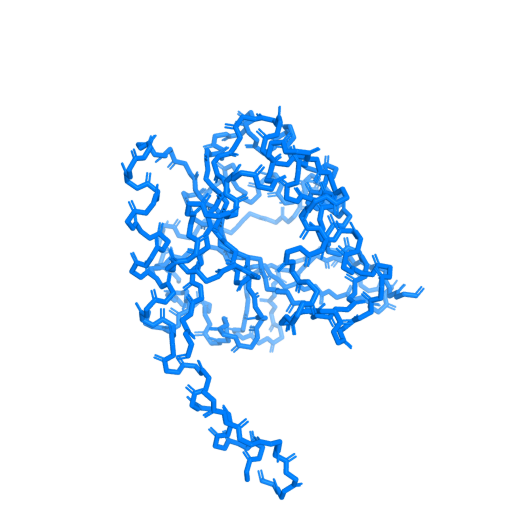02 29.967 26.035 1.00 42.03 119 TRP A CA 1
ATOM 1432 C C . TRP A 1 119 ? -0.344 28.835 25.681 1.00 37.05 119 TRP A C 1
ATOM 1433 O O . TRP A 1 119 ? 0.713 29.065 25.084 1.00 44.04 119 TRP A O 1
ATOM 1454 N N . LEU A 1 120 ? -0.701 27.597 26.035 1.00 43.09 120 LEU A N 1
ATOM 1455 C CA . LEU A 1 120 ? 0.158 26.470 25.687 1.00 42.88 120 LEU A CA 1
ATOM 1456 C C . LEU A 1 120 ? 0.324 26.366 24.178 1.00 40.29 120 LEU A C 1
ATOM 1457 O O . LEU A 1 120 ? 1.406 26.026 23.685 1.00 41.56 120 LEU A O 1
ATOM 1473 N N . ASP A 1 121 ? -0.739 26.654 23.425 1.00 42.87 121 ASP A N 1
ATOM 1474 C CA . ASP A 1 121 ? -0.628 26.683 21.970 1.00 47.28 121 ASP A CA 1
ATOM 1475 C C . ASP A 1 121 ? 0.359 27.755 21.520 1.00 42.03 121 ASP A C 1
ATOM 1476 O O . ASP A 1 121 ? 1.216 27.508 20.663 1.00 48.85 121 ASP A O 1
ATOM 1485 N N . LYS A 1 122 ? 0.255 28.960 22.092 1.00 44.54 122 LYS A N 1
ATOM 1486 C CA . LYS A 1 122 ? 1.157 30.041 21.701 1.00 41.38 122 LYS A CA 1
ATOM 1487 C C . LYS A 1 122 ? 2.590 29.749 22.130 1.00 40.23 122 LYS A C 1
ATOM 1488 O O . LYS A 1 122 ? 3.539 30.070 21.403 1.00 41.14 122 LYS A O 1
ATOM 1507 N N . VAL A 1 123 ? 2.774 29.151 23.308 1.00 40.45 123 VAL A N 1
ATOM 1508 C CA . VAL A 1 123 ? 4.115 28.750 23.725 1.00 37.59 123 VAL A CA 1
ATOM 1509 C C . VAL A 1 123 ? 4.697 27.764 22.721 1.00 39.67 123 VAL A C 1
ATOM 1510 O O . VAL A 1 123 ? 5.850 27.887 22.298 1.00 39.30 123 VAL A O 1
ATOM 1523 N N . SER A 1 124 ? 3.901 26.769 22.323 1.00 41.20 124 SER A N 1
ATOM 1524 C CA . SER A 1 124 ? 4.372 25.793 21.347 1.00 41.49 124 SER A CA 1
ATOM 1525 C C . SER A 1 124 ? 4.720 26.460 20.022 1.00 43.45 124 SER A C 1
ATOM 1526 O O . SER A 1 124 ? 5.748 26.143 19.411 1.00 47.16 124 SER A O 1
ATOM 1534 N N . GLU A 1 125 ? 3.877 27.387 19.557 1.00 44.29 125 GLU A N 1
ATOM 1535 C CA . GLU A 1 125 ? 4.189 28.106 18.325 1.00 46.56 125 GLU A CA 1
ATOM 1536 C C . GLU A 1 125 ? 5.506 28.863 18.450 1.00 46.10 125 GLU A C 1
ATOM 1537 O O . GLU A 1 125 ? 6.302 28.903 17.504 1.00 48.02 125 GLU A O 1
ATOM 1549 N N . ALA A 1 126 ? 5.757 29.468 19.613 1.00 43.83 126 ALA A N 1
ATOM 1550 C CA . ALA A 1 126 ? 6.985 30.238 19.796 1.00 43.48 126 ALA A CA 1
ATOM 1551 C C . ALA A 1 126 ? 8.215 29.340 19.749 1.00 43.42 126 ALA A C 1
ATOM 1552 O O . ALA A 1 126 ? 9.218 29.684 19.112 1.00 44.72 126 ALA A O 1
ATOM 1559 N N . LEU A 1 127 ? 8.165 28.190 20.421 1.00 42.16 127 LEU A N 1
ATOM 1560 C CA . LEU A 1 127 ? 9.286 27.258 20.370 1.00 42.34 127 LEU A CA 1
ATOM 1561 C C . LEU A 1 127 ? 9.526 26.779 18.944 1.00 45.10 127 LEU A C 1
ATOM 1562 O O . LEU A 1 127 ? 10.669 26.735 18.475 1.00 46.16 127 LEU A O 1
ATOM 1578 N N . CYS A 1 128 ? 8.454 26.414 18.239 1.00 48.46 128 CYS A N 1
ATOM 1579 C CA . CYS A 1 128 ? 8.595 25.983 16.853 1.00 50.85 128 CYS A CA 1
ATOM 1580 C C . CYS A 1 128 ? 9.143 27.104 15.979 1.00 51.51 128 CYS A C 1
ATOM 1581 O O . CYS A 1 128 ? 10.043 26.878 15.164 1.00 60.07 128 CYS A O 1
ATOM 1589 N N . SER A 1 129 ? 8.622 28.325 16.142 1.00 51.07 129 SER A N 1
ATOM 1590 C CA . SER A 1 129 ? 9.079 29.441 15.317 1.00 53.25 129 SER A CA 1
ATOM 1591 C C . SER A 1 129 ? 10.552 29.735 15.560 1.00 52.87 129 SER A C 1
ATOM 1592 O O . SER A 1 129 ? 11.281 30.101 14.633 1.00 55.49 129 SER A O 1
ATOM 1600 N N . ALA A 1 130 ? 11.009 29.584 16.804 1.00 51.59 130 ALA A N 1
ATOM 1601 C CA . ALA A 1 130 ? 12.432 29.734 17.087 1.00 58.45 130 ALA A CA 1
ATOM 1602 C C . ALA A 1 130 ? 13.231 28.619 16.426 1.00 58.04 130 ALA A C 1
ATOM 1603 O O . ALA A 1 130 ? 14.253 28.872 15.777 1.00 58.69 130 ALA A O 1
ATOM 1610 N N . HIS A 1 131 ? 12.769 27.376 16.572 1.00 56.68 131 HIS A N 1
ATOM 1611 C CA . HIS A 1 131 ? 13.470 26.243 15.978 1.00 52.37 131 HIS A CA 1
ATOM 1612 C C . HIS A 1 131 ? 13.636 26.421 14.474 1.00 56.20 131 HIS A C 1
ATOM 1613 O O . HIS A 1 131 ? 14.753 26.342 13.948 1.00 66.82 131 HIS A O 1
ATOM 1627 N N . ARG A 1 132 ? 12.534 26.662 13.759 1.00 57.79 132 ARG A N 1
ATOM 1628 C CA . ARG A 1 132 ? 12.623 26.761 12.307 1.00 61.93 132 ARG A CA 1
ATOM 1629 C C . ARG A 1 132 ? 13.320 28.036 11.848 1.00 65.37 132 ARG A C 1
ATOM 1630 O O . ARG A 1 132 ? 13.657 28.144 10.664 1.00 67.37 132 ARG A O 1
ATOM 1651 N N . ALA A 1 133 ? 13.558 28.989 12.747 1.00 66.63 133 ALA A N 1
ATOM 1652 C CA . ALA A 1 133 ? 14.370 30.157 12.429 1.00 64.44 133 ALA A CA 1
ATOM 1653 C C . ALA A 1 133 ? 15.864 29.892 12.563 1.00 67.72 133 ALA A C 1
ATOM 1654 O O . ALA A 1 133 ? 16.663 30.806 12.328 1.00 64.24 133 ALA A O 1
ATOM 1661 N N . GLY A 1 134 ? 16.260 28.676 12.931 1.00 67.31 134 GLY A N 1
ATOM 1662 C CA . GLY A 1 134 ? 17.657 28.348 13.116 1.00 67.85 134 GLY A CA 1
ATOM 1663 C C . GLY A 1 134 ? 18.167 28.488 14.532 1.00 66.48 134 GLY A C 1
ATOM 1664 O O . GLY A 1 134 ? 19.387 28.460 14.736 1.00 61.01 134 GLY A O 1
ATOM 1668 N N . ILE A 1 135 ? 17.281 28.640 15.513 1.00 66.96 135 ILE A N 1
ATOM 1669 C CA . ILE A 1 135 ? 17.667 28.787 16.912 1.00 57.20 135 ILE A CA 1
ATOM 1670 C C . ILE A 1 135 ? 17.526 27.437 17.600 1.00 51.82 135 ILE A C 1
ATOM 1671 O O . ILE A 1 135 ? 16.477 26.787 17.505 1.00 52.11 135 ILE A O 1
ATOM 1687 N N . TYR A 1 136 ? 18.578 27.021 18.299 1.00 53.66 136 TYR A N 1
ATOM 1688 C CA . TYR A 1 136 ? 18.541 25.794 19.089 1.00 58.56 136 TYR A CA 1
ATOM 1689 C C . TYR A 1 136 ? 17.709 26.015 20.349 1.00 52.18 136 TYR A C 1
ATOM 1690 O O . TYR A 1 136 ? 18.031 26.880 21.171 1.00 47.87 136 TYR A O 1
ATOM 1708 N N . VAL A 1 137 ? 16.632 25.243 20.494 1.00 49.24 137 VAL A N 1
ATOM 1709 C CA . VAL A 1 137 ? 15.729 25.342 21.636 1.00 47.44 137 VAL A CA 1
ATOM 1710 C C . VAL A 1 137 ? 16.013 24.172 22.567 1.00 47.63 137 VAL A C 1
ATOM 1711 O O . VAL A 1 137 ? 15.951 23.011 22.149 1.00 46.10 137 VAL A O 1
ATOM 1724 N N . SER A 1 138 ? 16.299 24.466 23.833 1.00 45.37 138 SER A N 1
ATOM 1725 C CA . SER A 1 138 ? 16.593 23.425 24.806 1.00 44.23 138 SER A CA 1
ATOM 1726 C C . SER A 1 138 ? 15.885 23.741 26.114 1.00 40.59 138 SER A C 1
ATOM 1727 O O . SER A 1 138 ? 15.376 24.846 26.324 1.00 43.05 138 SER A O 1
ATOM 1735 N N . GLY A 1 139 ? 15.864 22.751 27.000 1.00 40.55 139 GLY A N 1
ATOM 1736 C CA . GLY A 1 139 ? 15.203 22.870 28.287 1.00 41.65 139 GLY A CA 1
ATOM 1737 C C . GLY A 1 139 ? 16.183 23.137 29.413 1.00 38.28 139 GLY A C 1
ATOM 1738 O O . GLY A 1 139 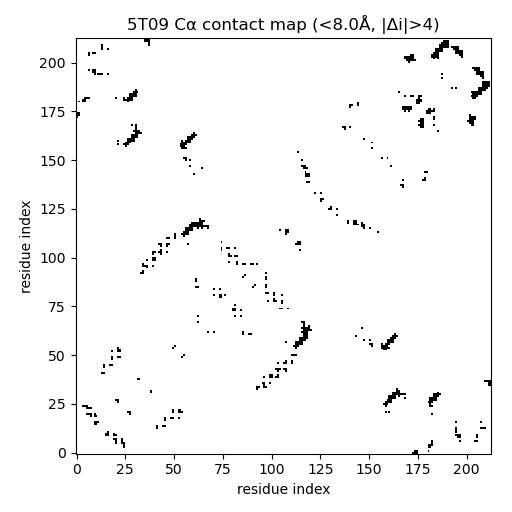? 17.335 22.705 29.372 1.00 40.73 139 GLY A O 1
ATOM 1742 N N . ILE A 1 140 ? 15.712 23.865 30.426 1.00 38.33 140 ILE A N 1
ATOM 1743 C CA . ILE A 1 140 ? 16.518 24.182 31.600 1.00 39.02 140 ILE A CA 1
ATOM 1744 C C . ILE A 1 140 ? 15.961 23.581 32.877 1.00 38.22 140 ILE A C 1
ATOM 1745 O O . ILE A 1 140 ? 16.669 23.574 33.897 1.00 36.83 140 ILE A O 1
ATOM 1761 N N . ASP A 1 141 ? 14.727 23.092 32.870 1.00 35.78 141 ASP A N 1
ATOM 1762 C CA . ASP A 1 141 ? 14.059 22.807 34.126 1.00 38.54 141 ASP A CA 1
ATOM 1763 C C . ASP A 1 141 ? 14.514 21.470 34.700 1.00 46.93 141 ASP A C 1
ATOM 1764 O O . ASP A 1 141 ? 15.059 20.608 34.004 1.00 42.29 141 ASP A O 1
ATOM 1773 N N . ARG A 1 142 ? 14.282 21.314 36.001 1.00 45.41 142 ARG A N 1
ATOM 1774 C CA . ARG A 1 142 ? 14.646 20.113 36.733 1.00 53.32 142 ARG A CA 1
ATOM 1775 C C . ARG A 1 142 ? 13.491 19.734 37.642 1.00 52.58 142 ARG A C 1
ATOM 1776 O O . ARG A 1 142 ? 12.841 20.608 38.224 1.00 47.00 142 ARG A O 1
ATOM 1797 N N . LYS A 1 143 ? 13.247 18.433 37.769 1.00 45.00 143 LYS A N 1
ATOM 1798 C CA . LYS A 1 143 ? 12.095 17.967 38.527 1.00 46.37 143 LYS A CA 1
ATOM 1799 C C . LYS A 1 143 ? 12.207 18.387 39.985 1.00 49.04 143 LYS A C 1
ATOM 1800 O O . LYS A 1 143 ? 13.275 18.296 40.596 1.00 58.04 143 LYS A O 1
ATOM 1836 N N . ALA A 1 145 ? 9.128 18.349 43.205 1.00 76.84 145 ALA A N 1
ATOM 1837 C CA . ALA A 1 145 ? 7.756 18.304 43.683 1.00 79.99 145 ALA A CA 1
ATOM 1838 C C . ALA A 1 145 ? 7.619 19.141 44.948 1.00 90.27 145 ALA A C 1
ATOM 1839 O O . ALA A 1 145 ? 8.405 18.989 45.887 1.00 80.86 145 ALA A O 1
ATOM 1846 N N . ILE A 1 146 ? 6.625 20.026 44.960 1.00 107.11 146 ILE A N 1
ATOM 1847 C CA . ILE A 1 146 ? 6.255 20.786 46.149 1.00 114.74 146 ILE A CA 1
ATOM 1848 C C . ILE A 1 146 ? 4.741 20.924 46.161 1.00 111.38 146 ILE A C 1
ATOM 1849 O O . ILE A 1 146 ? 4.116 21.116 45.112 1.00 89.90 146 ILE A O 1
ATOM 1865 N N . ASP A 1 147 ? 4.152 20.828 47.349 1.00 114.28 147 ASP A N 1
ATOM 1866 C CA . ASP A 1 147 ? 2.707 20.913 47.477 1.00 127.20 147 ASP A CA 1
ATOM 1867 C C . ASP A 1 147 ? 2.222 22.327 47.163 1.00 139.97 147 ASP A C 1
ATOM 1868 O O . ASP A 1 147 ? 2.996 23.286 47.099 1.00 157.92 147 ASP A O 1
ATOM 1877 N N . GLN A 1 148 ? 0.917 22.444 46.968 1.00 115.22 148 GLN A N 1
ATOM 1878 C CA . GLN A 1 148 ? 0.318 23.741 46.688 1.00 119.43 148 GLN A CA 1
ATOM 1879 C C . GLN A 1 148 ? 0.351 24.597 47.950 1.00 123.51 148 GLN A C 1
ATOM 1880 O O . GLN A 1 148 ? -0.109 24.149 49.006 1.00 138.81 148 GLN A O 1
ATOM 1894 N N . PRO A 1 149 ? 0.882 25.821 47.891 1.00 124.58 149 PRO A N 1
ATOM 1895 C CA . PRO A 1 149 ? 0.968 26.643 49.106 1.00 104.35 149 PRO A CA 1
ATOM 1896 C C . PRO A 1 149 ? -0.375 27.284 49.431 1.00 76.81 149 PRO A C 1
ATOM 1897 O O . PRO A 1 149 ? -1.013 27.890 48.567 1.00 68.79 149 PRO A O 1
ATOM 1908 N N . LYS A 1 150 ? -0.799 27.145 50.688 1.00 75.31 150 LYS A N 1
ATOM 1909 C CA . LYS A 1 150 ? -2.039 27.738 51.173 1.00 85.97 150 LYS A CA 1
ATOM 1910 C C . LYS A 1 150 ? -1.805 28.803 52.234 1.00 81.55 150 LYS A C 1
ATOM 1911 O O . LYS A 1 150 ? -2.358 29.904 52.137 1.00 82.26 150 LYS A O 1
ATOM 1930 N N . THR A 1 151 ? -1.001 28.506 53.250 1.00 85.62 151 THR A N 1
ATOM 1931 C CA . THR A 1 151 ? -0.748 29.463 54.313 1.00 70.73 151 THR A CA 1
ATOM 1932 C C . THR A 1 151 ? 0.253 30.520 53.858 1.00 68.18 151 THR A C 1
ATOM 1933 O O . THR A 1 151 ? 0.984 30.320 52.886 1.00 64.92 151 THR A O 1
ATOM 1944 N N . PRO A 1 152 ? 0.309 31.659 54.551 1.00 68.78 152 PRO A N 1
ATOM 1945 C CA . PRO A 1 152 ? 1.284 32.692 54.165 1.00 66.56 152 PRO A CA 1
ATOM 1946 C C . PRO A 1 152 ? 2.710 32.176 54.106 1.00 63.62 152 PRO A C 1
ATOM 1947 O O . PRO A 1 152 ? 3.441 32.488 53.157 1.00 64.80 152 PRO A O 1
ATOM 1975 N N . GLN A 1 154 ? 3.776 29.013 53.736 1.00 64.35 154 GLN A N 1
ATOM 1976 C CA . GLN A 1 154 ? 3.935 28.061 52.641 1.00 58.90 154 GLN A CA 1
ATOM 1977 C C . GLN A 1 154 ? 4.157 28.783 51.316 1.00 49.43 154 GLN A C 1
ATOM 1978 O O . GLN A 1 154 ? 5.022 28.391 50.522 1.00 47.30 154 GLN A O 1
ATOM 1992 N N . LYS A 1 155 ? 3.387 29.842 51.058 1.00 56.28 155 LYS A N 1
ATOM 1993 C CA . LYS A 1 155 ? 3.591 30.622 49.841 1.00 62.13 155 LYS A CA 1
ATOM 1994 C C . LYS A 1 155 ? 5.016 31.150 49.764 1.00 52.03 155 LYS A C 1
ATOM 1995 O O . LYS A 1 155 ? 5.623 31.170 48.687 1.00 45.60 155 LYS A O 1
ATOM 2014 N N . ILE A 1 156 ? 5.569 31.584 50.896 1.00 57.22 156 ILE A N 1
ATOM 2015 C CA . ILE A 1 156 ? 6.924 32.124 50.895 1.00 57.38 156 ILE A CA 1
ATOM 2016 C C . ILE A 1 156 ? 7.939 31.003 50.702 1.00 48.97 156 ILE A C 1
ATOM 2017 O O . ILE A 1 156 ? 8.833 31.096 49.853 1.00 42.38 156 ILE A O 1
ATOM 2033 N N . LEU A 1 157 ? 7.814 29.924 51.479 1.00 52.82 157 LEU A N 1
ATOM 2034 C CA . LEU A 1 157 ? 8.743 28.806 51.338 1.00 56.48 157 LEU A CA 1
ATOM 2035 C C . LEU A 1 157 ? 8.703 28.233 49.928 1.00 54.05 157 LEU A C 1
ATOM 2036 O O . LEU A 1 157 ? 9.747 27.893 49.360 1.00 45.76 157 LEU A O 1
ATOM 2052 N N . TYR A 1 158 ? 7.505 28.122 49.346 1.00 57.45 158 TYR A N 1
ATOM 2053 C CA . TYR A 1 158 ? 7.376 27.566 48.002 1.00 55.01 158 TYR A CA 1
ATOM 2054 C C . TYR A 1 158 ? 8.240 28.330 47.007 1.00 55.50 158 TYR A C 1
ATOM 2055 O O . TYR A 1 158 ? 8.984 27.728 46.223 1.00 50.78 158 TYR A O 1
ATOM 2090 N N . LYS A 1 160 ? 10.796 30.400 47.641 1.00 47.70 160 LYS A N 1
ATOM 2091 C CA . LYS A 1 160 ? 12.201 30.221 47.997 1.00 44.56 160 LYS A CA 1
ATOM 2092 C C . LYS A 1 160 ? 12.724 28.880 47.500 1.00 38.08 160 LYS A C 1
ATOM 2093 O O . LYS A 1 160 ? 13.845 28.793 46.987 1.00 34.97 160 LYS A O 1
ATOM 2112 N N . LYS A 1 161 ? 11.930 27.817 47.655 1.00 40.25 161 LYS A N 1
ATOM 2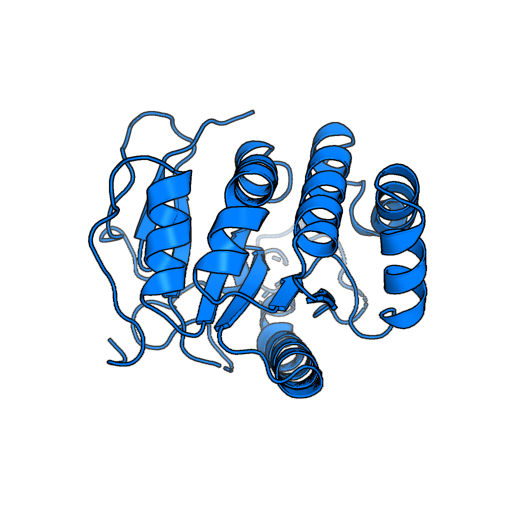113 C CA . LYS A 1 161 ? 12.357 26.507 47.177 1.00 43.10 161 LYS A CA 1
ATOM 2114 C C . LYS A 1 161 ? 12.474 26.492 45.659 1.00 44.97 161 LYS A C 1
ATOM 2115 O O . LYS A 1 161 ? 13.441 25.951 45.111 1.00 40.46 161 LYS A O 1
ATOM 2134 N N . ARG A 1 162 ? 11.506 27.092 44.962 1.00 44.11 162 ARG A N 1
ATOM 2135 C CA . ARG A 1 162 ? 11.582 27.177 43.507 1.00 41.90 162 ARG A CA 1
ATOM 2136 C C . ARG A 1 162 ? 12.846 27.900 43.062 1.00 42.91 162 ARG A C 1
ATOM 2137 O O . ARG A 1 162 ? 13.515 27.470 42.115 1.00 43.93 162 ARG A O 1
ATOM 2158 N N . LEU A 1 163 ? 13.189 29.004 43.730 1.00 45.17 163 LEU A N 1
ATOM 2159 C CA . LEU A 1 163 ? 14.369 29.768 43.337 1.00 44.28 163 LEU A CA 1
ATOM 2160 C C . LEU A 1 163 ? 15.663 29.008 43.577 1.00 46.77 163 LEU A C 1
ATOM 2161 O O . LEU A 1 163 ? 16.694 29.378 43.006 1.00 47.79 163 LEU A O 1
ATOM 2177 N N . ALA A 1 164 ? 15.640 27.954 44.394 1.00 46.37 164 ALA A N 1
ATOM 2178 C CA . ALA A 1 164 ? 16.838 27.142 44.571 1.00 46.69 164 ALA A CA 1
ATOM 2179 C C . ALA A 1 164 ? 17.259 26.466 43.274 1.00 40.77 164 ALA A C 1
ATOM 2180 O O . ALA A 1 164 ? 18.413 26.038 43.156 1.00 46.64 164 ALA A O 1
ATOM 2187 N N . LEU A 1 165 ? 16.355 26.367 42.300 1.00 39.12 165 LEU A N 1
ATOM 2188 C CA . LEU A 1 165 ? 16.660 25.727 41.028 1.00 44.04 165 LEU A CA 1
ATOM 2189 C C . LEU A 1 165 ? 17.432 26.627 40.076 1.00 43.84 165 LEU A C 1
ATOM 2190 O O . LEU A 1 165 ? 17.887 26.143 39.037 1.00 42.19 165 LEU A O 1
ATOM 2206 N N . ASN A 1 166 ? 17.580 27.916 40.393 1.00 43.38 166 ASN A N 1
ATOM 2207 C CA . ASN A 1 166 ? 18.260 28.832 39.483 1.00 44.96 166 ASN A CA 1
ATOM 2208 C C . ASN A 1 166 ? 19.643 28.316 39.112 1.00 38.07 166 ASN A C 1
ATOM 2209 O O . ASN A 1 166 ? 20.055 28.396 37.950 1.00 41.91 166 ASN A O 1
ATOM 2220 N N . VAL A 1 167 ? 20.374 27.781 40.089 1.00 38.84 167 VAL A N 1
ATOM 2221 C CA . VAL A 1 167 ? 21.723 27.297 39.824 1.00 42.23 167 VAL A CA 1
ATOM 2222 C C . VAL A 1 167 ? 21.699 26.176 38.796 1.00 37.22 167 VAL A C 1
ATOM 2223 O O . VAL A 1 167 ? 22.618 26.056 37.976 1.00 39.00 167 VAL A O 1
ATOM 2236 N N . ALA A 1 168 ? 20.648 25.351 38.805 1.00 40.70 168 ALA A N 1
ATOM 2237 C CA . ALA A 1 168 ? 20.561 24.239 37.867 1.00 46.39 168 ALA A CA 1
ATOM 2238 C C . ALA A 1 168 ? 20.025 24.693 36.515 1.00 39.73 168 ALA A C 1
ATOM 2239 O O . ALA A 1 168 ? 20.483 24.217 35.471 1.00 38.43 168 ALA A O 1
ATOM 2246 N N . TRP A 1 169 ? 19.042 25.593 36.517 1.00 35.04 169 TRP A N 1
ATOM 2247 C CA . TRP A 1 169 ? 18.616 26.230 35.276 1.00 37.83 169 TRP A CA 1
ATOM 2248 C C . TRP A 1 169 ? 19.808 26.827 34.541 1.00 33.11 169 TRP A C 1
ATOM 2249 O O . TRP A 1 169 ? 19.939 26.686 33.319 1.00 36.16 169 TRP A O 1
ATOM 2270 N N . ASP A 1 170 ? 20.678 27.516 35.279 1.00 36.71 170 ASP A N 1
ATOM 2271 C CA . ASP A 1 170 ? 21.829 28.177 34.672 1.00 41.48 170 ASP A CA 1
ATOM 2272 C C . ASP A 1 170 ? 22.820 27.161 34.119 1.00 38.62 170 ASP A C 1
ATOM 2273 O O . ASP A 1 170 ? 23.363 27.346 33.023 1.00 34.49 170 ASP A O 1
ATOM 2282 N N . ALA A 1 171 ? 23.051 26.069 34.850 1.00 39.53 171 ALA A N 1
ATOM 2283 C CA . ALA A 1 171 ? 23.981 25.051 34.376 1.00 39.22 171 ALA A CA 1
ATOM 2284 C C . ALA A 1 171 ? 23.486 24.416 33.083 1.00 42.17 171 ALA A C 1
ATOM 2285 O O . ALA A 1 171 ? 24.278 24.149 32.171 1.00 40.58 171 ALA A O 1
ATOM 2292 N N . ALA A 1 172 ? 22.177 24.164 32.987 1.00 40.06 172 ALA A N 1
ATOM 2293 C CA . ALA A 1 172 ? 21.622 23.561 31.780 1.00 37.98 172 ALA A CA 1
ATOM 2294 C C . ALA A 1 172 ? 21.654 24.534 30.608 1.00 40.10 172 ALA A C 1
ATOM 2295 O O . ALA A 1 172 ? 21.946 24.139 29.474 1.00 43.44 172 ALA A O 1
ATOM 2302 N N . ALA A 1 173 ? 21.336 25.807 30.856 1.00 38.24 173 ALA A N 1
ATOM 2303 C CA . ALA A 1 173 ? 21.364 26.796 29.783 1.00 38.16 173 ALA A CA 1
ATOM 2304 C C . ALA A 1 173 ? 22.783 27.015 29.281 1.00 40.17 173 ALA A C 1
ATOM 2305 O O . ALA A 1 173 ? 23.005 27.187 28.077 1.00 43.18 173 ALA A O 1
ATOM 2312 N N . THR A 1 174 ? 23.754 27.012 30.195 1.00 40.99 174 THR A N 1
ATOM 2313 C CA . THR A 1 174 ? 25.154 27.135 29.806 1.00 43.35 174 THR A CA 1
ATOM 2314 C C . THR A 1 174 ? 25.592 25.948 28.960 1.00 45.61 174 THR A C 1
ATOM 2315 O O . THR A 1 174 ? 26.159 26.117 27.875 1.00 47.67 174 THR A O 1
ATOM 2326 N N . ARG A 1 175 ? 25.348 24.733 29.455 1.00 46.26 175 ARG A N 1
ATOM 2327 C CA . ARG A 1 175 ? 25.767 23.529 28.747 1.00 47.06 175 ARG A CA 1
ATOM 2328 C C . ARG A 1 175 ? 25.280 23.538 27.302 1.00 59.91 175 ARG A C 1
ATOM 2329 O O . ARG A 1 175 ? 26.045 23.259 26.373 1.00 58.96 175 ARG A O 1
ATOM 2350 N N . GLU A 1 176 ? 24.000 23.848 27.095 1.00 45.36 176 GLU A N 1
ATOM 2351 C CA . GLU A 1 176 ? 23.427 23.743 25.759 1.00 48.48 176 GLU A CA 1
ATOM 2352 C C . GLU A 1 176 ? 23.848 24.896 24.857 1.00 51.14 176 GLU A C 1
ATOM 2353 O O . GLU A 1 176 ? 23.993 24.702 23.645 1.00 55.13 176 GLU A O 1
ATOM 2365 N N . ALA A 1 177 ? 24.052 26.092 25.413 1.00 48.87 177 ALA A N 1
ATOM 2366 C CA . ALA A 1 177 ? 24.615 27.181 24.621 1.00 51.94 177 ALA A CA 1
ATOM 2367 C C . ALA A 1 177 ? 25.994 26.803 24.092 1.00 56.14 177 ALA A C 1
ATOM 2368 O O . ALA A 1 177 ? 26.294 26.989 22.905 1.00 59.62 177 ALA A O 1
ATOM 2375 N N . SER A 1 178 ? 26.848 26.259 24.962 1.00 55.60 178 SER A N 1
ATOM 2376 C CA . SER A 1 178 ? 28.184 25.862 24.534 1.00 63.36 178 SER A CA 1
ATOM 2377 C C . SER A 1 178 ? 28.136 24.707 23.543 1.00 67.26 178 SER A C 1
ATOM 2378 O O . SER A 1 178 ? 28.962 24.646 22.625 1.00 66.36 178 SER A O 1
ATOM 2386 N N . ALA A 1 179 ? 27.178 23.790 23.704 1.00 59.81 179 ALA A N 1
ATOM 2387 C CA . ALA A 1 179 ? 27.116 22.613 22.846 1.00 66.81 179 ALA A CA 1
ATOM 2388 C C . ALA A 1 179 ? 26.894 22.972 21.382 1.00 70.22 179 ALA A C 1
ATOM 2389 O O . ALA A 1 179 ? 27.190 22.153 20.505 1.00 75.14 179 ALA A O 1
ATOM 2396 N N . VAL A 1 180 ? 26.379 24.169 21.097 1.00 67.24 180 VAL A N 1
ATOM 2397 C CA . VAL A 1 180 ? 26.184 24.634 19.731 1.00 73.63 180 VAL A CA 1
ATOM 2398 C C . VAL A 1 180 ? 26.994 25.889 19.435 1.00 77.10 180 VAL A C 1
ATOM 2399 O O . VAL A 1 180 ? 26.776 26.533 18.409 1.00 78.84 180 VAL A O 1
ATOM 2412 N N . CYS A 1 181 ? 27.923 26.253 20.317 1.00 69.55 181 CYS A N 1
ATOM 2413 C CA . CYS A 1 181 ? 28.782 27.417 20.110 1.00 83.60 181 CYS A CA 1
ATOM 2414 C C . CYS A 1 181 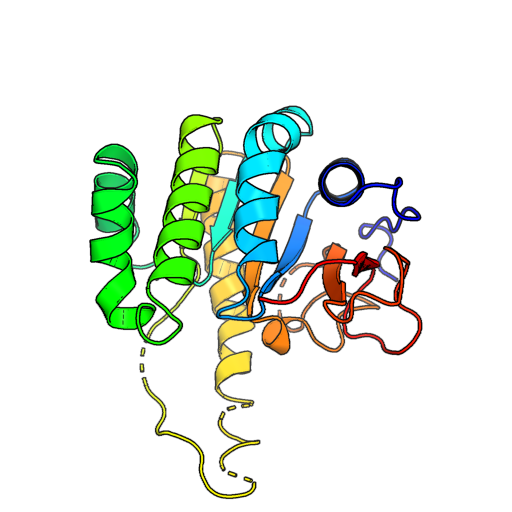? 27.945 28.665 19.843 1.00 68.00 181 CYS A C 1
ATOM 2415 O O . CYS A 1 181 ? 28.148 29.389 18.866 1.00 74.53 181 CYS A O 1
ATOM 2423 N N . ALA A 1 182 ? 26.993 28.918 20.736 1.00 60.65 182 ALA A N 1
ATOM 2424 C CA . ALA A 1 182 ? 26.067 30.025 20.549 1.00 57.20 182 ALA A CA 1
ATOM 2425 C C . ALA A 1 182 ? 26.776 31.361 20.734 1.00 61.87 182 ALA A C 1
ATOM 2426 O O . ALA A 1 182 ? 27.529 31.554 21.695 1.00 62.36 182 ALA A O 1
ATOM 2433 N N . ASN A 1 183 ? 26.541 32.282 19.803 1.00 70.34 183 ASN A N 1
ATOM 2434 C CA . ASN A 1 183 ? 26.962 33.662 20.007 1.00 79.22 183 ASN A CA 1
ATOM 2435 C C . ASN A 1 183 ? 26.200 34.281 21.175 1.00 78.07 183 ASN A C 1
ATOM 2436 O O . ASN A 1 183 ? 26.788 34.634 22.204 1.00 77.34 183 ASN A O 1
ATOM 2447 N N . LYS A 1 184 ? 24.883 34.397 21.038 1.00 66.72 184 LYS A N 1
ATOM 2448 C CA . LYS A 1 184 ? 24.024 34.947 22.074 1.00 58.92 184 LYS A CA 1
ATOM 2449 C C . LYS A 1 184 ? 22.926 33.950 22.412 1.00 60.33 184 LYS A C 1
ATOM 2450 O O . LYS A 1 184 ? 22.515 33.147 21.568 1.00 58.02 184 LYS A O 1
ATOM 2469 N N . SER A 1 185 ? 22.455 34.010 23.657 1.00 51.28 185 SER A N 1
ATOM 2470 C CA . SER A 1 185 ? 21.413 33.121 24.144 1.00 46.93 185 SER A CA 1
ATOM 2471 C C . SER A 1 185 ? 20.342 33.923 24.868 1.00 48.41 185 SER A C 1
ATOM 2472 O O . SER A 1 185 ? 20.605 35.002 25.406 1.00 51.57 185 SER A O 1
ATOM 2480 N N . ILE A 1 186 ? 19.125 33.385 24.861 1.00 43.14 186 ILE A N 1
ATOM 2481 C CA . ILE A 1 186 ? 18.020 33.908 25.653 1.00 42.49 186 ILE A CA 1
ATOM 2482 C C . ILE A 1 186 ? 17.554 32.801 26.583 1.00 45.38 186 ILE A C 1
ATOM 2483 O O . ILE A 1 186 ? 17.399 31.649 26.158 1.00 40.10 186 ILE A O 1
ATOM 2499 N N . VAL A 1 187 ? 17.341 33.149 27.849 1.00 41.12 187 VAL A N 1
ATOM 2500 C CA . VAL A 1 187 ? 16.758 32.252 28.838 1.00 34.62 187 VAL A CA 1
ATOM 2501 C C . VAL A 1 187 ? 15.352 32.747 29.139 1.00 35.58 187 VAL A C 1
ATOM 2502 O O . VAL A 1 187 ? 15.164 33.907 29.526 1.00 38.26 187 VAL A O 1
ATOM 2515 N N . TRP A 1 188 ? 14.371 31.865 28.967 1.00 32.20 188 TRP A N 1
ATOM 2516 C CA . TRP A 1 188 ? 12.956 32.202 29.088 1.00 30.61 188 TRP A CA 1
ATOM 2517 C C . TRP A 1 188 ? 12.372 31.353 30.208 1.00 33.38 188 TRP A C 1
ATOM 2518 O O . TRP A 1 188 ? 12.306 30.124 30.094 1.00 36.66 188 TRP A O 1
ATOM 2539 N N . GLY A 1 189 ? 11.967 32.007 31.292 1.00 32.44 189 GLY A N 1
ATOM 2540 C CA . GLY A 1 189 ? 11.454 31.310 32.456 1.00 32.97 189 GLY A CA 1
ATOM 2541 C C . GLY A 1 189 ? 10.684 32.265 33.336 1.00 33.90 189 GLY A C 1
ATOM 2542 O O . GLY A 1 189 ? 10.665 33.478 33.110 1.00 40.99 189 GLY A O 1
ATOM 2546 N N . GLY A 1 190 ? 10.046 31.696 34.357 1.00 34.78 190 GLY A N 1
ATOM 2547 C CA . GLY A 1 190 ? 9.207 32.469 35.255 1.00 33.77 190 GLY A CA 1
ATOM 2548 C C . GLY A 1 190 ? 9.899 33.684 35.834 1.00 38.37 190 GLY A C 1
ATOM 2549 O O . GLY A 1 190 ? 11.000 33.580 36.382 1.00 39.33 190 GLY A O 1
ATOM 2553 N N . ALA A 1 191 ? 9.237 34.841 35.738 1.00 38.21 191 ALA A N 1
ATOM 2554 C CA . ALA A 1 191 ? 9.852 36.101 36.143 1.00 35.99 191 ALA A CA 1
ATOM 2555 C C . ALA A 1 191 ? 10.247 36.100 37.615 1.00 42.30 191 ALA A C 1
ATOM 2556 O O . ALA A 1 191 ? 11.192 36.798 38.000 1.00 44.18 191 ALA A O 1
ATOM 2563 N N . GLY A 1 192 ? 9.543 35.335 38.452 1.00 43.59 192 GLY A N 1
ATOM 2564 C CA . GLY A 1 192 ? 9.909 35.260 39.856 1.00 45.38 192 GLY A CA 1
ATOM 2565 C C . GLY A 1 192 ? 11.341 34.808 40.074 1.00 44.37 192 GLY A C 1
ATOM 2566 O O . GLY A 1 192 ? 11.954 35.141 41.090 1.00 47.72 192 GLY A O 1
ATOM 2570 N N . HIS A 1 193 ? 11.896 34.053 39.128 1.00 41.22 193 HIS A N 1
ATOM 2571 C CA . HIS A 1 193 ? 13.265 33.574 39.258 1.00 41.88 193 HIS A CA 1
ATOM 2572 C C . HIS A 1 193 ? 14.293 34.664 38.991 1.00 52.11 193 HIS A C 1
ATOM 2573 O O . HIS A 1 193 ? 15.465 34.491 39.344 1.00 47.94 193 HIS A O 1
ATOM 2587 N N . PHE A 1 194 ? 13.878 35.785 38.400 1.00 45.72 194 PHE A N 1
ATOM 2588 C CA . PHE A 1 194 ? 14.793 36.833 37.967 1.00 50.19 194 PHE A CA 1
ATOM 2589 C C . PHE A 1 194 ? 14.671 38.102 38.807 1.00 45.37 194 PHE A C 1
ATOM 2590 O O . PHE A 1 194 ? 15.078 39.177 38.358 1.00 52.68 194 PHE A O 1
ATOM 2607 N N . SER A 1 195 ? 14.115 38.005 40.011 1.00 47.90 195 SER A N 1
ATOM 2608 C CA . SER A 1 195 ? 14.003 39.173 40.870 1.00 57.35 195 SER A CA 1
ATOM 2609 C C . SER A 1 195 ? 15.381 39.600 41.374 1.00 59.75 195 SER A C 1
ATOM 2610 O O . SER A 1 195 ? 16.352 38.842 41.327 1.00 53.50 195 SER A O 1
ATOM 2618 N N . ASN A 1 196 ? 15.453 40.840 41.859 1.00 57.70 196 ASN A N 1
ATOM 2619 C CA . ASN A 1 196 ? 16.688 41.411 42.396 1.00 65.99 196 ASN A CA 1
ATOM 2620 C C . ASN A 1 196 ? 17.863 41.153 41.454 1.00 68.21 196 ASN A C 1
ATOM 2621 O O . ASN A 1 196 ? 18.945 40.729 41.866 1.00 74.96 196 ASN A O 1
ATOM 2632 N N . SER A 1 197 ? 17.642 41.426 40.169 1.00 61.06 197 SER A N 1
ATOM 2633 C CA . SER A 1 197 ? 18.605 41.111 39.122 1.00 62.44 197 SER A CA 1
ATOM 2634 C C . SER A 1 197 ? 19.271 42.341 38.522 1.00 60.66 197 SER A C 1
ATOM 2635 O O . SER A 1 197 ? 20.063 42.200 37.585 1.00 57.55 197 SER A O 1
ATOM 2643 N N . LYS A 1 198 ? 18.977 43.539 39.030 1.00 57.83 198 LYS A N 1
ATOM 2644 C CA . LYS A 1 198 ? 19.474 44.754 38.393 1.00 66.35 198 LYS A CA 1
ATOM 2645 C C . LYS A 1 198 ? 20.996 44.785 38.373 1.00 65.98 198 LYS A C 1
ATOM 2646 O O . LYS A 1 198 ? 21.611 45.019 37.327 1.00 71.57 198 LYS A O 1
ATOM 2665 N N . THR A 1 199 ? 21.623 44.547 39.524 1.00 70.83 199 THR A N 1
ATOM 2666 C CA . THR A 1 199 ? 23.065 44.743 39.633 1.00 79.94 199 THR A CA 1
ATOM 2667 C C . THR A 1 199 ? 23.833 43.677 38.859 1.00 74.42 199 THR A C 1
ATOM 2668 O O . THR A 1 199 ? 24.748 43.996 38.090 1.00 73.90 199 THR A O 1
ATOM 2679 N N . ASP A 1 200 ? 23.472 42.400 39.039 1.00 65.19 200 ASP A N 1
ATOM 2680 C CA . ASP A 1 200 ? 24.281 41.314 38.497 1.00 70.65 200 ASP A CA 1
ATOM 2681 C C . ASP A 1 200 ? 23.449 40.220 37.830 1.00 67.59 200 ASP A C 1
ATOM 2682 O O . ASP A 1 200 ? 23.942 39.098 37.663 1.00 60.42 200 ASP A O 1
ATOM 2691 N N . GLY A 1 201 ? 22.215 40.511 37.429 1.00 68.47 201 GLY A N 1
ATOM 2692 C CA . GLY A 1 201 ? 21.358 39.510 36.837 1.00 63.28 201 GLY A CA 1
ATOM 2693 C C . GLY A 1 201 ? 20.748 38.608 37.891 1.00 50.03 201 GLY A C 1
ATOM 2694 O O . GLY A 1 201 ? 20.913 38.830 39.094 1.00 59.19 201 GLY A O 1
ATOM 2698 N N . PRO A 1 202 ? 20.032 37.567 37.463 1.00 44.00 202 PRO A N 1
ATOM 2699 C CA . PRO A 1 202 ? 19.357 36.696 38.432 1.00 42.23 202 PRO A CA 1
ATOM 2700 C C . PRO A 1 202 ? 20.338 36.065 39.408 1.00 50.29 202 PRO A C 1
ATOM 2701 O O . PRO A 1 202 ? 21.508 35.841 39.094 1.00 49.50 202 PRO A O 1
ATOM 2712 N N . LYS A 1 203 ? 19.842 35.775 40.608 1.00 49.06 203 LYS A N 1
ATOM 2713 C CA . LYS A 1 203 ? 20.673 35.146 41.624 1.00 51.74 203 LYS A CA 1
ATOM 2714 C C . LYS A 1 203 ? 21.035 33.726 41.207 1.00 46.56 203 LYS A C 1
ATOM 2715 O O . LYS A 1 203 ? 20.201 32.983 40.682 1.00 42.52 203 LYS A O 1
ATOM 2734 N N . ASP A 1 204 ? 22.291 33.353 41.448 1.00 49.29 204 ASP A N 1
ATOM 2735 C CA . ASP A 1 204 ? 22.829 32.040 41.091 1.00 53.67 204 ASP A CA 1
ATOM 2736 C C . ASP A 1 204 ? 22.781 31.777 39.590 1.00 47.73 204 ASP A C 1
ATOM 2737 O O . ASP A 1 204 ? 22.809 30.619 39.166 1.00 42.46 204 ASP A O 1
ATOM 2763 N N . ARG A 1 206 ? 24.102 33.481 35.460 1.00 42.27 206 ARG A N 1
ATOM 2764 C CA . ARG A 1 206 ? 25.069 34.356 34.820 1.00 45.35 206 ARG A CA 1
ATOM 2765 C C . ARG A 1 206 ? 24.480 35.753 34.614 1.00 46.54 206 ARG A C 1
ATOM 2766 O O . ARG A 1 206 ? 23.277 35.899 34.375 1.00 44.37 206 ARG A O 1
ATOM 2787 N N . PRO A 1 207 ? 25.309 36.795 34.676 1.00 49.42 207 PRO A N 1
ATOM 2788 C CA . PRO A 1 207 ? 24.798 38.149 34.423 1.00 51.85 207 PRO A CA 1
ATOM 2789 C C . PRO A 1 207 ? 24.174 38.255 33.039 1.00 52.11 207 PRO A C 1
ATOM 2790 O O . PRO A 1 207 ? 24.685 37.708 32.061 1.00 50.96 207 PRO A O 1
ATOM 2801 N N . GLY A 1 208 ? 23.056 38.966 32.967 1.00 50.29 208 GLY A N 1
ATOM 2802 C CA . GLY A 1 208 ? 22.391 39.183 31.696 1.00 48.79 208 GLY A CA 1
ATOM 2803 C C . GLY A 1 208 ? 21.337 40.258 31.828 1.00 49.26 208 GLY A C 1
ATOM 2804 O O . GLY A 1 208 ? 20.944 40.647 32.931 1.00 52.31 208 GLY A O 1
ATOM 2808 N N . LEU A 1 209 ? 20.885 40.734 30.673 1.00 54.38 209 LEU A N 1
ATOM 2809 C CA . LEU A 1 209 ? 19.808 41.713 30.609 1.00 54.03 209 LEU A CA 1
ATOM 2810 C C . LEU A 1 209 ? 18.484 41.010 30.888 1.00 48.24 209 LEU A C 1
ATOM 2811 O O . LEU A 1 209 ? 18.128 40.053 30.195 1.00 44.31 209 LEU A O 1
ATOM 2827 N N . VAL A 1 210 ? 17.760 41.474 31.906 1.00 45.48 210 VAL A N 1
ATOM 2828 C CA . VAL A 1 210 ? 16.493 40.875 32.310 1.00 45.63 210 VAL A CA 1
ATOM 2829 C C . VAL A 1 210 ? 15.357 41.761 31.823 1.00 51.46 210 VAL A C 1
ATOM 2830 O O . VAL A 1 210 ? 15.366 42.978 32.049 1.00 49.67 210 VAL A O 1
ATOM 2843 N N . ILE A 1 211 ? 14.376 41.147 31.167 1.00 44.75 211 ILE A N 1
ATOM 2844 C CA . ILE A 1 211 ? 13.205 41.839 30.646 1.00 45.99 211 ILE A CA 1
ATOM 2845 C C . ILE A 1 211 ? 11.993 41.448 31.478 1.00 45.32 211 ILE A C 1
ATOM 2846 O O . ILE A 1 211 ? 11.808 40.272 31.810 1.00 44.17 211 ILE A O 1
ATOM 2862 N N . SER A 1 212 ? 11.171 42.437 31.808 1.00 45.29 212 SER A N 1
ATOM 2863 C CA . SER A 1 212 ? 9.885 42.235 32.455 1.00 43.43 212 SER A CA 1
ATOM 2864 C C . SER A 1 212 ? 8.800 42.825 31.567 1.00 47.53 212 SER A C 1
ATOM 2865 O O . SER A 1 212 ? 9.082 43.498 30.573 1.00 52.28 212 SER A O 1
ATOM 2873 N N . PHE A 1 213 ? 7.545 42.578 31.934 1.00 43.16 213 PHE A N 1
ATOM 2874 C CA . PHE A 1 213 ? 6.418 42.993 31.110 1.00 46.88 213 PHE A CA 1
ATOM 2875 C C . PHE A 1 213 ? 5.401 43.770 31.930 1.00 49.58 213 PHE A C 1
ATOM 2876 O O . PHE A 1 213 ? 5.034 43.359 33.035 1.00 55.24 213 PHE A O 1
ATOM 2893 N N . ASP A 1 214 ? 4.958 44.891 31.373 1.00 49.96 214 ASP A N 1
ATOM 2894 C CA . ASP A 1 214 ? 3.866 45.695 31.910 1.00 58.94 214 ASP A CA 1
ATOM 2895 C C . ASP A 1 214 ? 2.667 45.477 30.992 1.00 55.38 214 ASP A C 1
ATOM 2896 O O . ASP A 1 214 ? 2.597 46.047 29.900 1.00 50.48 214 ASP A O 1
ATOM 2905 N N . LEU A 1 215 ? 1.728 44.642 31.435 1.00 53.05 215 LEU A N 1
ATOM 2906 C CA . LEU A 1 215 ? 0.546 44.314 30.651 1.00 52.89 215 LEU A CA 1
ATOM 2907 C C . LEU A 1 215 ? -0.670 45.141 31.055 1.00 60.88 215 LEU A C 1
ATOM 2908 O O . LEU A 1 215 ? -1.805 44.723 30.807 1.00 66.59 215 LEU A O 1
ATOM 2924 N N . THR A 1 216 ? -0.458 46.306 31.665 1.00 61.62 216 THR A N 1
ATOM 2925 C CA . THR A 1 216 ? -1.569 47.162 32.059 1.00 69.14 216 THR A CA 1
ATOM 2926 C C . THR A 1 216 ? -2.121 47.981 30.903 1.00 76.66 216 THR A C 1
ATOM 2927 O O . THR A 1 216 ? -3.201 48.566 31.042 1.00 74.48 216 THR A O 1
ATOM 2938 N N . GLY A 1 217 ? -1.417 48.040 29.773 1.00 91.45 217 GLY A N 1
ATOM 2939 C CA . GLY A 1 217 ? -1.807 48.898 28.675 1.00 92.82 217 GLY A CA 1
ATOM 2940 C C . GLY A 1 217 ? -1.615 50.375 28.927 1.00 92.54 217 GLY A C 1
ATOM 2941 O O . GLY A 1 217 ? -1.829 51.174 28.006 1.00 90.27 217 GLY A O 1
ATOM 2945 N N . ARG A 1 218 ? -1.223 50.770 30.139 1.00 89.16 218 ARG A N 1
ATOM 2946 C CA . ARG A 1 218 ? -0.978 52.180 30.438 1.00 105.77 218 ARG A CA 1
ATOM 2947 C C . ARG A 1 218 ? 0.387 52.617 29.916 1.00 106.65 218 ARG A C 1
ATOM 2948 O O . ARG A 1 218 ? 0.484 53.392 28.959 1.00 109.93 218 ARG A O 1
ATOM 2969 N N . GLY A 1 219 ? 1.449 52.120 30.538 1.00 110.02 219 GLY A N 1
ATOM 2970 C CA . GLY A 1 219 ? 2.785 52.596 30.264 1.00 108.84 219 GLY A CA 1
ATOM 2971 C C . GLY A 1 219 ? 3.288 52.187 28.894 1.00 95.06 219 GLY A C 1
ATOM 2972 O O . GLY A 1 219 ? 2.610 51.536 28.098 1.00 81.44 219 GLY A O 1
ATOM 2976 N N . SER A 1 220 ? 4.521 52.602 28.621 1.00 84.15 220 SER A N 1
ATOM 2977 C CA . SER A 1 220 ? 5.242 52.229 27.417 1.00 69.68 220 SER A CA 1
ATOM 2978 C C . SER A 1 220 ? 6.519 51.503 27.810 1.00 64.62 220 SER A C 1
ATOM 2979 O O . SER A 1 220 ? 6.950 51.548 28.966 1.00 68.40 220 SER A O 1
ATOM 2987 N N . SER A 1 221 ? 7.117 50.819 26.838 1.00 62.42 221 SER A N 1
ATOM 2988 C CA . SER A 1 221 ? 8.382 50.143 27.082 1.00 60.84 221 SER A CA 1
ATOM 2989 C C . SER A 1 221 ? 9.398 51.134 27.633 1.00 64.68 221 SER A C 1
ATOM 2990 O O . SER A 1 221 ? 9.502 52.267 27.159 1.00 68.85 221 SER A O 1
ATOM 2998 N N . ARG A 1 222 ? 10.146 50.705 28.647 1.00 67.62 222 ARG A N 1
ATOM 2999 C CA . ARG A 1 222 ? 10.954 51.646 29.409 1.00 71.74 222 ARG A CA 1
ATOM 3000 C C . ARG A 1 222 ? 12.021 50.899 30.194 1.00 67.73 222 ARG A C 1
ATOM 3001 O O . ARG A 1 222 ? 11.954 49.681 30.373 1.00 62.08 222 ARG A O 1
ATOM 3022 N N . ILE A 1 223 ? 13.010 51.658 30.667 1.00 74.27 223 ILE A N 1
ATOM 3023 C CA . ILE A 1 223 ? 13.936 51.144 31.667 1.00 69.79 223 ILE A CA 1
ATOM 3024 C C . ILE A 1 223 ? 13.213 51.051 33.002 1.00 68.37 223 ILE A C 1
ATOM 3025 O O . ILE A 1 223 ? 12.395 51.913 33.346 1.00 70.78 223 ILE A O 1
ATOM 3041 N N . ASN A 1 224 ? 13.499 49.996 33.761 1.00 65.68 224 ASN A N 1
ATOM 3042 C CA . ASN A 1 224 ? 12.819 49.780 35.032 1.00 67.57 224 ASN A CA 1
ATOM 3043 C C . ASN A 1 224 ? 13.476 50.623 36.117 1.00 85.56 224 ASN A C 1
ATOM 3044 O O . ASN A 1 224 ? 14.675 50.479 36.382 1.00 95.37 224 ASN A O 1
ATOM 3055 N N . ASP A 1 225 ? 12.690 51.497 36.745 1.00 87.09 225 ASP A N 1
ATOM 3056 C CA . ASP A 1 225 ? 13.149 52.284 37.878 1.00 91.39 225 ASP A CA 1
ATOM 3057 C C . ASP A 1 225 ? 12.297 52.085 39.124 1.00 97.08 225 ASP A C 1
ATOM 3058 O O . ASP A 1 225 ? 12.636 52.633 40.180 1.00 105.56 225 ASP A O 1
ATOM 3067 N N . ALA A 1 226 ? 11.207 51.319 39.038 1.00 92.68 226 ALA A N 1
ATOM 3068 C CA . ALA A 1 226 ? 10.384 51.071 40.218 1.00 105.86 226 ALA A CA 1
ATOM 3069 C C . ALA A 1 226 ? 11.083 50.130 41.191 1.00 117.13 226 ALA A C 1
ATOM 3070 O O . ALA A 1 226 ? 10.998 50.314 42.412 1.00 131.43 226 ALA A O 1
ATOM 3077 N N . ASP A 1 227 ? 11.778 49.120 40.673 1.00 110.48 227 ASP A N 1
ATOM 3078 C CA . ASP A 1 227 ? 12.439 48.126 41.506 1.00 113.24 227 ASP A CA 1
ATOM 3079 C C . ASP A 1 227 ? 13.642 47.580 40.746 1.00 125.00 227 ASP A C 1
ATOM 3080 O O . ASP A 1 227 ? 13.960 48.030 39.641 1.00 138.68 227 ASP A O 1
ATOM 3089 N N . GLU A 1 228 ? 14.318 46.602 41.351 1.00 102.04 228 GLU A N 1
ATOM 3090 C CA . GLU A 1 228 ? 15.510 45.993 40.771 1.00 92.76 228 GLU A CA 1
ATOM 3091 C C . GLU A 1 228 ? 15.256 44.559 40.310 1.00 71.01 228 GLU A C 1
ATOM 3092 O O . GLU A 1 228 ? 16.171 43.732 40.302 1.00 64.15 228 GLU A O 1
ATOM 3104 N N . HIS A 1 229 ? 14.022 44.251 39.914 1.00 81.15 229 HIS A N 1
ATOM 3105 C CA . HIS A 1 229 ? 13.671 42.909 39.466 1.00 73.23 229 HIS A CA 1
ATOM 3106 C C . HIS A 1 229 ? 13.807 42.733 37.957 1.00 51.84 229 HIS A C 1
ATOM 3107 O O . HIS A 1 229 ? 13.576 41.631 37.450 1.00 48.31 229 HIS A O 1
ATOM 3121 N N . SER A 1 230 ? 14.181 43.784 37.233 1.00 53.56 230 SER A N 1
ATOM 3122 C CA . SER A 1 230 ? 14.445 43.705 35.801 1.00 51.84 230 SER A CA 1
ATOM 3123 C C . SER A 1 230 ? 15.175 44.978 35.401 1.00 55.55 230 SER A C 1
ATOM 3124 O O . SER A 1 230 ? 15.225 45.950 36.160 1.00 64.14 230 SER A O 1
ATOM 3132 N N . HIS A 1 231 ? 15.738 44.966 34.195 1.00 52.49 231 HIS A N 1
ATOM 3133 C CA . HIS A 1 231 ? 16.421 46.134 33.654 1.00 56.51 231 HIS A CA 1
ATOM 3134 C C . HIS A 1 231 ? 15.544 46.963 32.726 1.00 57.99 231 HIS A C 1
ATOM 3135 O O . HIS A 1 231 ? 15.629 48.194 32.744 1.00 61.49 231 HIS A O 1
ATOM 3149 N N . ILE A 1 232 ? 14.714 46.324 31.901 1.00 59.14 232 ILE A N 1
ATOM 3150 C CA . ILE A 1 232 ? 13.792 47.041 31.028 1.00 64.59 232 ILE A CA 1
ATOM 3151 C C . ILE A 1 232 ? 12.428 46.373 31.095 1.00 62.80 232 ILE A C 1
ATOM 3152 O O . ILE A 1 232 ? 12.314 45.160 31.296 1.00 55.26 232 ILE A O 1
ATOM 3168 N N . VAL A 1 233 ? 11.387 47.183 30.928 1.00 61.86 233 VAL A N 1
ATOM 3169 C CA . VAL A 1 233 ? 10.007 46.720 30.947 1.00 59.42 233 VAL A CA 1
ATOM 3170 C C . VAL A 1 233 ? 9.429 46.922 29.555 1.00 55.83 233 VAL A C 1
ATOM 3171 O O . VAL A 1 233 ? 9.485 48.031 29.009 1.00 57.30 233 VAL A O 1
ATOM 3184 N N . ILE A 1 234 ? 8.887 45.854 28.981 1.00 50.35 234 ILE A N 1
ATOM 3185 C CA . ILE A 1 234 ? 8.226 45.903 27.683 1.00 52.44 234 ILE A CA 1
ATOM 3186 C C . ILE A 1 234 ? 6.731 46.050 27.927 1.00 53.88 234 ILE A C 1
ATOM 3187 O O . ILE A 1 234 ? 6.127 45.243 28.646 1.00 48.28 234 ILE A O 1
ATOM 3203 N N . ALA A 1 235 ? 6.136 47.081 27.335 1.00 56.42 235 ALA A N 1
ATOM 3204 C CA . ALA A 1 235 ? 4.705 47.309 27.464 1.00 58.27 235 ALA A CA 1
ATOM 3205 C C . ALA A 1 235 ? 3.948 46.345 26.562 1.00 59.24 235 ALA A C 1
ATOM 3206 O O . ALA A 1 235 ? 4.263 46.214 25.375 1.00 54.93 235 ALA A O 1
ATOM 3213 N N . GLY A 1 236 ? 2.956 45.664 27.128 1.00 55.15 236 GLY A N 1
ATOM 3214 C CA . GLY A 1 236 ? 2.182 44.695 26.377 1.00 56.41 236 GLY A CA 1
ATOM 3215 C C . GLY A 1 236 ? 0.703 44.736 26.693 1.00 54.38 236 GLY A C 1
ATOM 3216 O O . GLY A 1 236 ? 0.230 45.631 27.399 1.00 58.81 236 GLY A O 1
ATOM 3220 N N . GLU A 1 237 ? -0.036 43.761 26.176 1.00 49.87 237 GLU A N 1
ATOM 3221 C CA . GLU A 1 237 ? -1.478 43.680 26.347 1.00 54.71 237 GLU A CA 1
ATOM 3222 C C . GLU A 1 237 ? -1.823 42.483 27.219 1.00 50.21 237 GLU A C 1
ATOM 3223 O O . GLU A 1 237 ? -1.246 41.401 27.061 1.00 47.76 237 GLU A O 1
ATOM 3235 N N . ASP A 1 238 ? -2.763 42.677 28.138 1.00 50.18 238 ASP A N 1
ATOM 3236 C CA . ASP A 1 238 ? -3.282 41.560 28.907 1.00 52.14 238 ASP A CA 1
ATOM 3237 C C . ASP A 1 238 ? -4.200 40.715 28.025 1.00 57.62 238 ASP A C 1
ATOM 3238 O O . ASP A 1 238 ? -4.632 41.139 26.950 1.00 54.01 238 ASP A O 1
ATOM 3247 N N . ASN A 1 239 ? -4.493 39.503 28.485 1.00 55.56 239 ASN A N 1
ATOM 3248 C CA . ASN A 1 239 ? -5.365 38.606 27.732 1.00 54.11 239 ASN A CA 1
ATOM 3249 C C . ASN A 1 239 ? -6.727 39.255 27.492 1.00 52.53 239 ASN A C 1
ATOM 3250 O O . ASN A 1 239 ? -7.147 39.429 26.346 1.00 54.01 239 ASN A O 1
#

Radius of gyration: 16.08 Å; Cα contacts (8 Å, |Δi|>4): 435; chains: 1; bounding box: 35×39×42 Å

Organism: Pseudomonas syringae pv. aptata (NCBI:txid83167)

Secondary structure (DSSP, 8-state):
--TTS--PPP-SSHHHHHHHHHHH-SEEEEEE-TT-THHHHHHHHHHHHHHHTTEEEEEEEEEEGGGHHHHHHHHHH-HHHHHHHHHHHHGGG-HHHHHHHHHHHHHHHHTTPEEEEEE----PPP----TTT--TGGGGHHHHHHHHHHHHHHTT-SEEEEEEEGGGG-S-TTTSS-----EEEEEE-BSSS-SEE--S-SS-SEEEE-B--

Foldseek 3Di:
DPPQQDFDWAPPALLSRVLVNQLSHQEEEEADDQQFLWRLLSLLVNQLSNVVSQAQEEEEALDDQVCFVVQVVQLVVALVSNLVVSCVPRVVSDPSNSSSNSSSSNSNVVSNHHYGYQHDDDDDDDDPVVVVVCCVVLVSVLSSVVSRVVVCVVVVGRHYYYYYHLVNFALQQPQTGPNHRYAYEAEDQPQPDAWGADDPGNSGGIYHYHHGD